Protein AF-A0A2K5XGW2-F1 (afdb_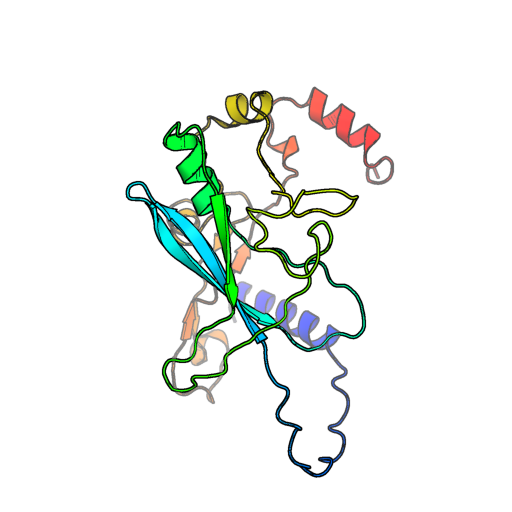monomer)

Organism: Mandrillus leucophaeus (NCBI:txid9568)

Foldseek 3Di:
DPPVLVVVVVVVVVVVVVVPDDDDDDPDDDDDDDDPQPWWKKWKWKQDPVRDTHTDDIDTDGDDPDDDDDDDPCVVVVVVCVVPPDPDIDMDMDTDDDPPDPDRPDDDDAPQFDPPDDRVPTDRDDPRHDDDDDDDDDPVVVVVVVPPPPPDPQDPVRVVVDVDQAWDWDWDKDQCCPRPVDDPDPPDRIDTPIDIDHHDPDPCVPPPCVVVVVVVCCVPCVPVPD

Mean predicted aligned error: 16.38 Å

InterPro domains:
  IPR001111 TGF-beta, propeptide [PF00688] (39-135)
  IPR001839 Transforming growth factor-beta, C-terminal [PF00019] (166-222)
  IPR001839 Transforming growth factor-beta, C-terminal [PS51362] (149-226)
  IPR001839 Transforming growth factor-beta, C-terminal [SM00204] (167-225)
  IPR003939 Transforming growth factor beta-1 proprotein [PR01424] (40-51)
  IPR003939 Transforming growth factor beta-1 proprotein [PR01424] (81-93)
  IPR003939 Transforming growth factor beta-1 proprotein [PR01424] (138-149)
  IPR015615 Transforming growth factor-beta-like [PTHR11848] (51-224)
  IPR016319 Transforming growth factor-beta [PR01423] (52-67)
  IPR016319 Transforming growth factor-beta [PR01423] (69-83)
  IPR017948 Transforming growth factor beta, conserved site [PS00250] (185-200)
  IPR029034 Cystine-knot cytokine [G3DSA:2.10.90.10] (154-226)
  IPR029034 Cystine-knot cytokine [SSF57501] (155-224)

Secondary structure (DSSP, 8-state):
--HHHHHHHHHHHHHHHTT--PPPPPP------------EEEEEEEE-TTSPEEEEEEEEE---SS--------HHHHHHHHHHT-S---EEEEE---TT-S--------TTS-TTS-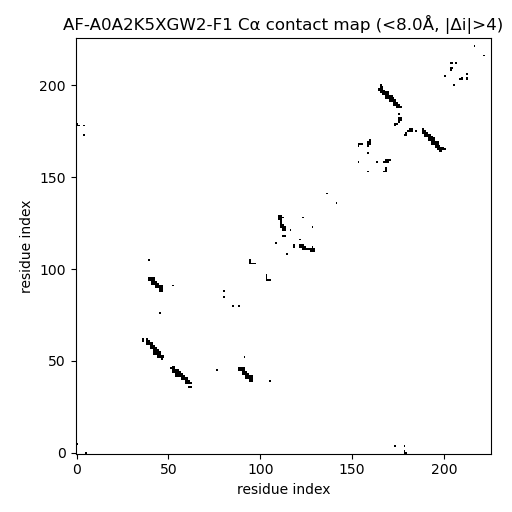TTTS---STT----------HHHHHHT-S----PPPPHHHHHHS--SSSEEE--EEETTTTS---S--S-SEEE--EEES----GGGGSS-HHHHHHHHHHH-GGG--

Solvent-accessible surface area (backbone atoms only — not comparable to full-atom values): 15092 Å² total; per-residue (Å²): 113,59,68,70,58,53,53,50,52,50,56,50,49,56,52,55,64,73,61,78,73,82,77,78,83,77,79,87,73,77,88,67,82,75,74,84,70,82,67,46,41,40,32,36,26,36,66,42,100,80,84,42,76,42,83,73,52,72,47,79,42,76,90,66,98,60,95,76,90,85,87,77,94,49,66,72,58,54,56,49,48,75,72,67,72,68,94,79,84,54,76,47,79,42,66,55,76,62,94,89,53,95,81,66,82,70,87,78,87,56,66,26,47,50,87,95,49,60,72,92,78,26,70,78,58,70,77,77,43,90,78,84,88,83,88,77,79,56,68,77,60,47,64,74,52,67,60,88,70,74,87,60,78,81,44,71,71,55,36,73,74,42,92,69,75,47,57,35,56,42,93,37,74,46,37,36,54,84,55,65,65,45,79,84,66,82,75,69,65,52,49,78,73,44,50,80,54,52,58,82,74,56,79,52,79,76,43,92,57,56,72,62,40,54,57,49,46,64,72,74,46,74,82,76,77,120

Nearest PDB structures (foldseek):
  5vqf-assembly2_D  TM=5.470E-01  e=4.047E-19  Sus scrofa
  5ffo-assembly1_G  TM=6.274E-01  e=1.156E-16  Homo sapiens
  3kfd-assembly1_A  TM=6.180E-01  e=6.906E-09  Homo sapiens
  6xm2-assembly1_L  TM=7.374E-01  e=1.753E-06  Homo sapiens

Structure (mmCIF, N/CA/C/O backbone):
data_AF-A0A2K5XGW2-F1
#
_entry.id   AF-A0A2K5XGW2-F1
#
loop_
_atom_site.group_PDB
_atom_site.id
_atom_site.type_symbol
_atom_site.label_atom_id
_atom_site.label_alt_id
_atom_site.label_comp_id
_atom_site.label_asym_id
_atom_site.label_entity_id
_atom_site.label_seq_id
_atom_site.pdbx_PDB_ins_code
_atom_site.Cartn_x
_atom_site.Cartn_y
_atom_site.Cartn_z
_atom_site.occupancy
_atom_site.B_iso_or_equiv
_atom_site.auth_seq_id
_atom_site.auth_comp_id
_atom_site.auth_asym_id
_atom_site.auth_atom_id
_atom_site.pdbx_PDB_model_num
ATOM 1 N N . LEU A 1 1 ? -26.617 -0.779 29.727 1.00 60.31 1 LEU A N 1
ATOM 2 C CA . LEU A 1 1 ? -25.654 -0.893 28.610 1.00 60.31 1 LEU A CA 1
ATOM 3 C C . LEU A 1 1 ? -24.444 -0.044 28.980 1.00 60.31 1 LEU A C 1
ATOM 5 O O . LEU A 1 1 ? -24.677 1.084 29.406 1.00 60.31 1 LEU A O 1
ATOM 9 N N . PRO A 1 2 ? -23.205 -0.560 28.929 1.00 76.25 2 PRO A N 1
ATOM 10 C CA . PRO A 1 2 ? -22.015 0.246 29.205 1.00 76.25 2 PRO A CA 1
ATOM 11 C C . PRO A 1 2 ? -21.959 1.472 28.280 1.00 76.25 2 PRO A C 1
ATOM 13 O O . PRO A 1 2 ? -22.286 1.362 27.099 1.00 76.25 2 PRO A O 1
ATOM 16 N N . GLU A 1 3 ? -21.540 2.629 28.797 1.00 78.94 3 GLU A N 1
ATOM 17 C CA . GLU A 1 3 ? -21.520 3.902 28.054 1.00 78.94 3 GLU A CA 1
ATOM 18 C C . GLU A 1 3 ? -20.725 3.803 26.740 1.00 78.94 3 GLU A C 1
ATOM 20 O O . GLU A 1 3 ? -21.179 4.264 25.695 1.00 78.94 3 GLU A O 1
ATOM 25 N N . ALA A 1 4 ? -19.597 3.088 26.758 1.00 74.56 4 ALA A N 1
ATOM 26 C CA . ALA A 1 4 ? -18.775 2.839 25.575 1.00 74.56 4 ALA A CA 1
ATOM 27 C C . ALA A 1 4 ? -19.512 2.053 24.471 1.00 74.56 4 ALA A C 1
ATOM 29 O O . ALA A 1 4 ? -19.328 2.324 23.286 1.00 74.56 4 ALA A O 1
ATOM 30 N N . VAL A 1 5 ? -20.373 1.101 24.846 1.00 78.12 5 VAL A N 1
ATOM 31 C CA . VAL A 1 5 ? -21.148 0.291 23.891 1.00 78.12 5 VAL A CA 1
ATOM 32 C C . VAL A 1 5 ? -22.240 1.140 23.242 1.00 78.12 5 VAL A C 1
ATOM 34 O O . VAL A 1 5 ? -22.443 1.071 22.033 1.00 78.12 5 VAL A O 1
ATOM 37 N N . LEU A 1 6 ? -22.901 1.997 24.026 1.00 79.75 6 LEU A N 1
ATOM 38 C CA . LEU A 1 6 ? -23.890 2.948 23.513 1.00 79.75 6 LEU A CA 1
ATOM 39 C C . LEU A 1 6 ? -23.264 3.991 22.581 1.00 79.75 6 LEU A C 1
ATOM 41 O O . LEU A 1 6 ? -23.839 4.298 21.538 1.00 79.75 6 LEU A O 1
ATOM 45 N N . ALA A 1 7 ? -22.082 4.506 22.927 1.00 77.56 7 ALA A N 1
ATOM 46 C CA . ALA A 1 7 ? -21.350 5.447 22.084 1.00 77.56 7 ALA A CA 1
ATOM 47 C C . ALA A 1 7 ? -20.986 4.827 20.723 1.00 77.56 7 ALA A C 1
ATOM 49 O O . ALA A 1 7 ? -21.197 5.453 19.684 1.00 77.56 7 ALA A O 1
ATOM 50 N N . LEU A 1 8 ? -20.518 3.573 20.713 1.00 75.50 8 LEU A N 1
ATOM 51 C CA . LEU A 1 8 ? -20.239 2.833 19.478 1.00 75.50 8 LEU A CA 1
ATOM 52 C C . LEU A 1 8 ? -21.502 2.565 18.655 1.00 75.50 8 LEU A C 1
ATOM 54 O O . LEU A 1 8 ? -21.497 2.758 17.439 1.00 75.50 8 LEU A O 1
ATOM 58 N N . TYR A 1 9 ? -22.591 2.151 19.304 1.00 75.69 9 TYR A N 1
ATOM 59 C CA . TYR A 1 9 ? -23.865 1.906 18.630 1.00 75.69 9 TYR A CA 1
ATOM 60 C C . TYR A 1 9 ? -24.408 3.173 17.955 1.00 75.69 9 TYR A C 1
ATOM 62 O O . TYR A 1 9 ? -24.820 3.135 16.800 1.00 75.69 9 TYR A O 1
ATOM 70 N N . ASN A 1 10 ? -24.355 4.320 18.634 1.00 76.69 10 ASN A N 1
ATOM 71 C CA . ASN A 1 10 ? -24.799 5.584 18.048 1.00 76.69 10 ASN A CA 1
ATOM 72 C C . ASN A 1 10 ? -23.876 6.041 16.910 1.00 76.69 10 ASN A C 1
ATOM 74 O O . ASN A 1 10 ? -24.366 6.396 15.846 1.00 76.69 10 ASN A O 1
ATOM 78 N N . SER A 1 11 ? -22.553 5.944 17.084 1.00 73.44 11 SER A N 1
ATOM 79 C CA . SER A 1 11 ? -21.591 6.315 16.037 1.00 73.44 11 SER A CA 1
ATOM 80 C C . SER A 1 11 ? -21.740 5.470 14.767 1.00 73.44 11 SER A C 1
ATOM 82 O O . SER A 1 11 ? -21.651 5.999 13.661 1.00 73.44 11 SER A O 1
ATOM 84 N N . THR A 1 12 ? -21.992 4.165 14.904 1.00 72.31 12 THR A N 1
ATOM 85 C CA . THR A 1 12 ? -22.251 3.279 13.757 1.00 72.31 12 THR A CA 1
ATOM 86 C C . THR A 1 12 ? -23.596 3.577 13.109 1.00 72.31 12 THR A C 1
ATOM 88 O O . THR A 1 12 ? -23.666 3.676 11.887 1.00 72.31 12 THR A O 1
ATOM 91 N N . ARG A 1 13 ? -24.644 3.805 13.907 1.00 74.06 13 ARG A N 1
ATOM 92 C CA . ARG A 1 13 ? -25.962 4.204 13.404 1.00 74.06 13 ARG A CA 1
ATOM 93 C C . ARG A 1 13 ? -25.906 5.503 12.599 1.00 74.06 13 ARG A C 1
ATOM 95 O O . ARG A 1 13 ? -26.534 5.568 11.551 1.00 74.06 13 ARG A O 1
ATOM 102 N N . ASP A 1 14 ? -25.144 6.498 13.044 1.00 68.31 14 ASP A N 1
ATOM 103 C CA . ASP A 1 14 ? -25.013 7.776 12.334 1.00 68.31 14 ASP A CA 1
ATOM 104 C C . ASP A 1 14 ? -24.265 7.615 10.996 1.00 68.31 14 ASP A C 1
ATOM 106 O O . ASP A 1 14 ? -24.606 8.278 10.018 1.00 68.31 14 ASP A O 1
ATOM 110 N N . ARG A 1 15 ? -23.297 6.687 10.909 1.00 61.56 15 ARG A N 1
ATOM 111 C CA . ARG A 1 15 ? -22.646 6.338 9.631 1.00 61.56 15 ARG A CA 1
ATOM 112 C C . ARG A 1 15 ? -23.605 5.639 8.672 1.00 61.56 15 ARG A C 1
ATOM 114 O O . ARG A 1 15 ? -23.683 6.041 7.520 1.00 61.56 15 ARG A O 1
ATOM 121 N N . VAL A 1 16 ? -24.359 4.656 9.163 1.00 65.75 16 VAL A N 1
ATOM 122 C CA . VAL A 1 16 ? -25.338 3.907 8.356 1.00 65.75 16 VAL A CA 1
ATOM 123 C C . VAL A 1 16 ? -26.488 4.811 7.901 1.00 65.75 16 VAL A C 1
ATOM 125 O O . VAL A 1 16 ? -26.950 4.703 6.771 1.00 65.75 16 VAL A O 1
ATOM 128 N N . ALA A 1 17 ? -26.924 5.754 8.740 1.00 61.19 17 ALA A N 1
ATOM 129 C CA . ALA A 1 17 ? -27.929 6.745 8.360 1.00 61.19 17 ALA A CA 1
ATOM 130 C C . ALA A 1 17 ? -27.445 7.652 7.212 1.00 61.19 17 ALA A C 1
ATOM 132 O O . ALA A 1 17 ? -28.239 8.011 6.342 1.00 61.19 17 ALA A O 1
ATOM 133 N N . GLY A 1 18 ? -26.145 7.969 7.169 1.00 56.53 18 GLY A N 1
ATOM 134 C CA . GLY A 1 18 ? -25.513 8.704 6.067 1.00 56.53 18 GLY A CA 1
ATOM 135 C C . GLY A 1 18 ? -25.329 7.901 4.772 1.00 56.53 18 GLY A C 1
ATOM 136 O O . GLY A 1 18 ? -24.999 8.492 3.749 1.00 56.53 18 GLY A O 1
ATOM 137 N N . GLU A 1 19 ? -25.559 6.587 4.798 1.00 55.25 19 GLU A N 1
ATOM 138 C CA . GLU A 1 19 ? -25.351 5.651 3.679 1.00 55.25 19 GLU A CA 1
ATOM 139 C C . GLU A 1 19 ? -26.672 5.224 3.004 1.00 55.25 19 GLU A C 1
ATOM 141 O O . GLU A 1 19 ? -26.712 4.301 2.195 1.00 55.25 19 GLU A O 1
ATOM 146 N N . SER A 1 20 ? -27.781 5.905 3.311 1.00 46.47 20 SER A N 1
ATOM 147 C CA . SER A 1 20 ? -29.112 5.550 2.811 1.00 46.47 20 SER A CA 1
ATOM 148 C C . SER A 1 20 ? -29.394 6.063 1.390 1.00 46.47 20 SER A C 1
ATOM 150 O O . SER A 1 20 ? -30.023 7.100 1.204 1.00 46.47 20 SER A O 1
ATOM 152 N N . ALA A 1 21 ? -28.952 5.290 0.391 1.00 46.47 21 ALA A N 1
ATOM 153 C CA . ALA A 1 21 ? -29.683 4.998 -0.852 1.00 46.47 21 ALA A CA 1
ATOM 154 C C . ALA A 1 21 ? -28.918 3.935 -1.671 1.00 46.47 21 ALA A C 1
ATOM 156 O O . ALA A 1 21 ? -28.161 4.272 -2.580 1.00 46.47 21 ALA A O 1
ATOM 157 N N . GLU A 1 22 ? -29.111 2.648 -1.371 1.00 53.78 22 GLU A N 1
ATOM 158 C CA . GLU A 1 22 ? -28.871 1.610 -2.384 1.00 53.78 22 GLU A CA 1
ATOM 159 C C . GLU A 1 22 ? -30.019 1.687 -3.409 1.00 53.78 22 GLU A C 1
ATOM 161 O O . GLU A 1 22 ? -31.184 1.655 -2.999 1.00 53.78 22 GLU A O 1
ATOM 166 N N . PRO A 1 23 ? -29.746 1.851 -4.718 1.00 48.31 23 PRO A N 1
ATOM 167 C CA . PRO A 1 23 ? -30.795 1.789 -5.728 1.00 48.31 23 PRO A CA 1
ATOM 168 C C . PRO A 1 23 ? -31.349 0.360 -5.835 1.00 48.31 23 PRO A C 1
ATOM 170 O O . PRO A 1 23 ? -30.616 -0.612 -5.646 1.00 48.31 23 PRO A O 1
ATOM 173 N N . GLU A 1 24 ? -32.650 0.245 -6.128 1.00 54.62 24 GLU A N 1
ATOM 174 C CA . GLU A 1 24 ? -33.328 -1.035 -6.376 1.00 54.62 24 GLU A CA 1
ATOM 175 C C . GLU A 1 24 ? -32.571 -1.894 -7.407 1.00 54.62 24 GLU A C 1
ATOM 177 O O . GLU A 1 24 ? -31.996 -1.348 -8.353 1.00 54.62 24 GLU A O 1
ATOM 182 N N . PRO A 1 25 ? -32.583 -3.234 -7.268 1.00 47.00 25 PRO A N 1
ATOM 183 C CA . PRO A 1 25 ? -31.941 -4.108 -8.238 1.00 47.00 25 PRO A CA 1
ATOM 184 C C . PRO A 1 25 ? -32.668 -4.021 -9.587 1.00 47.00 25 PRO A C 1
ATOM 186 O O . PRO A 1 25 ? -33.849 -4.359 -9.691 1.00 47.00 25 PRO A O 1
ATOM 189 N N . GLU A 1 26 ? -31.955 -3.582 -10.626 1.00 51.28 26 GLU A N 1
ATOM 190 C CA . GLU A 1 26 ? -32.420 -3.697 -12.010 1.00 51.28 26 GLU A CA 1
ATOM 191 C C . GLU A 1 26 ? -32.651 -5.178 -12.376 1.00 51.28 26 GLU A C 1
ATOM 193 O O . GLU A 1 26 ? -31.924 -6.054 -11.892 1.00 51.28 26 GLU A O 1
ATOM 198 N N . PRO A 1 27 ? -33.659 -5.489 -13.214 1.00 48.28 27 PRO A N 1
ATOM 199 C CA . PRO A 1 27 ? -33.971 -6.865 -13.582 1.00 48.28 27 PRO A CA 1
ATOM 200 C C . PRO A 1 27 ? -32.789 -7.523 -14.308 1.00 48.28 27 PRO A C 1
ATOM 202 O O . PRO A 1 27 ? -32.165 -6.908 -15.172 1.00 48.28 27 PRO A O 1
ATOM 205 N N . GLU A 1 28 ? -32.507 -8.782 -13.952 1.00 52.59 28 GLU A N 1
ATOM 206 C CA . GLU A 1 28 ? -31.440 -9.608 -14.529 1.00 52.59 28 GLU A CA 1
ATOM 207 C C . GLU A 1 28 ? -31.514 -9.610 -16.061 1.00 52.59 28 GLU A C 1
ATOM 209 O O . GLU A 1 28 ? -32.378 -10.246 -16.664 1.00 52.59 28 GLU A O 1
ATOM 214 N N . ALA A 1 29 ? -30.587 -8.888 -16.692 1.00 43.41 29 ALA A N 1
ATOM 215 C CA . ALA A 1 29 ? -30.373 -8.964 -18.122 1.00 43.41 29 ALA A CA 1
ATOM 216 C C . ALA A 1 29 ? -29.709 -10.305 -18.456 1.00 43.41 29 ALA A C 1
ATOM 218 O O . ALA A 1 29 ? -28.638 -10.639 -17.944 1.00 43.41 29 ALA A O 1
ATOM 219 N N . ASP A 1 30 ? -30.393 -11.046 -19.321 1.00 39.31 30 ASP A N 1
ATOM 220 C CA . ASP A 1 30 ? -30.012 -12.307 -19.938 1.00 39.31 30 ASP A CA 1
ATOM 221 C C . ASP A 1 30 ? -28.496 -12.509 -20.089 1.00 39.31 30 ASP A C 1
ATOM 223 O O . ASP A 1 30 ? -27.777 -11.758 -20.756 1.00 39.31 30 ASP A O 1
ATOM 227 N N . TYR A 1 31 ? -28.030 -13.600 -19.485 1.00 41.41 31 TYR A N 1
ATOM 228 C CA . TYR A 1 31 ? -26.676 -14.125 -19.581 1.00 41.41 31 TYR A CA 1
ATOM 229 C C . TYR A 1 31 ? -26.376 -14.565 -21.024 1.00 41.41 31 TYR A C 1
ATOM 231 O O . TYR A 1 31 ? -26.509 -15.736 -21.381 1.00 41.41 31 TYR A O 1
ATOM 239 N N . TYR A 1 32 ? -25.955 -13.629 -21.872 1.00 39.88 32 TYR A N 1
ATOM 240 C CA . TYR A 1 32 ? -25.325 -13.947 -23.149 1.00 39.88 32 TYR A CA 1
ATOM 241 C C . TYR A 1 32 ? -23.828 -14.146 -22.922 1.00 39.88 32 TYR A C 1
ATOM 243 O O . TYR A 1 32 ? -23.149 -13.309 -22.327 1.00 39.88 32 TYR A O 1
ATOM 251 N N . ALA A 1 33 ? -23.339 -15.310 -23.354 1.00 39.16 33 ALA A N 1
ATOM 252 C CA . ALA A 1 33 ? -21.972 -15.778 -23.186 1.00 39.16 33 ALA A CA 1
ATOM 253 C C . ALA A 1 33 ? -20.949 -14.658 -23.429 1.00 39.16 33 ALA A C 1
ATOM 255 O O . ALA A 1 33 ? -20.830 -14.123 -24.531 1.00 39.16 33 ALA A O 1
ATOM 256 N N . LYS A 1 34 ? -20.210 -14.320 -22.368 1.00 37.12 34 LYS A N 1
ATOM 257 C CA . LYS A 1 34 ? -19.128 -13.342 -22.394 1.00 37.12 34 LYS A CA 1
ATOM 258 C C . LYS A 1 34 ? -18.084 -13.814 -23.402 1.00 37.12 34 LYS A C 1
ATOM 260 O O . LYS A 1 34 ? -17.491 -14.879 -23.237 1.00 37.12 34 LYS A O 1
ATOM 265 N N . GLU A 1 35 ? -17.907 -13.017 -24.446 1.00 42.22 35 GLU A N 1
ATOM 266 C CA . GLU A 1 35 ? -16.832 -13.115 -25.423 1.00 42.22 35 GLU A CA 1
ATOM 267 C C . GLU A 1 35 ? -15.524 -13.469 -24.698 1.00 42.22 35 GLU A C 1
ATOM 269 O O . GLU A 1 35 ? -15.133 -12.787 -23.744 1.00 42.22 35 GLU A O 1
ATOM 274 N N . VAL A 1 36 ? -14.892 -14.584 -25.085 1.00 36.31 36 VAL A N 1
ATOM 275 C CA . VAL A 1 36 ? -13.623 -15.034 -24.499 1.00 36.31 36 VAL A CA 1
ATOM 276 C C . VAL A 1 36 ? -12.565 -14.025 -24.918 1.00 36.31 36 VAL A C 1
ATOM 278 O O . VAL A 1 36 ? -11.905 -14.157 -25.947 1.00 36.31 36 VAL A O 1
ATOM 281 N N . THR A 1 37 ? -12.445 -12.966 -24.128 1.00 38.88 37 THR A N 1
ATOM 282 C CA . THR A 1 37 ? -11.443 -11.931 -24.311 1.00 38.88 37 THR A CA 1
ATOM 283 C C . THR A 1 37 ? -10.102 -12.625 -24.145 1.00 38.88 37 THR A C 1
ATOM 285 O O . THR A 1 37 ? -9.837 -13.239 -23.112 1.00 38.88 37 THR A O 1
ATOM 288 N N . ARG A 1 38 ? -9.264 -12.607 -25.183 1.00 41.25 38 ARG A N 1
ATOM 289 C CA . ARG A 1 38 ? -7.914 -13.167 -25.111 1.00 41.25 38 ARG A CA 1
ATOM 290 C C . ARG A 1 38 ? -7.139 -12.351 -24.089 1.00 41.25 38 ARG A C 1
ATOM 292 O O . ARG A 1 38 ? -6.690 -11.249 -24.387 1.00 41.25 38 ARG A O 1
ATOM 299 N N . VAL A 1 39 ? -7.030 -12.870 -22.874 1.00 43.31 39 VAL A N 1
ATOM 300 C CA . VAL A 1 39 ? -6.435 -12.103 -21.794 1.00 43.31 39 VAL A CA 1
ATOM 301 C C . VAL A 1 39 ? -4.927 -12.290 -21.793 1.00 43.31 39 VAL A C 1
ATOM 303 O O . VAL A 1 39 ? -4.417 -13.410 -21.727 1.00 43.31 39 VAL A O 1
ATOM 306 N N . LEU A 1 40 ? -4.205 -11.182 -21.917 1.00 50.94 40 LEU A N 1
ATOM 307 C CA . LEU A 1 40 ? -2.762 -11.203 -22.083 1.00 50.94 40 LEU A CA 1
ATOM 308 C C . LEU A 1 40 ? -2.133 -11.171 -20.696 1.00 50.94 40 LEU A C 1
ATOM 310 O O . LEU A 1 40 ? -2.298 -10.211 -19.949 1.00 50.94 40 LEU A O 1
ATOM 314 N N . MET A 1 41 ? -1.433 -12.239 -20.332 1.00 51.00 41 MET A N 1
ATOM 315 C CA . MET A 1 41 ? -0.665 -12.270 -19.095 1.00 51.00 41 MET A CA 1
ATOM 316 C C . MET A 1 41 ? 0.774 -11.851 -19.379 1.00 51.00 41 MET A C 1
ATOM 318 O O . MET A 1 41 ? 1.417 -12.369 -20.294 1.00 51.00 41 MET A O 1
ATOM 322 N N . VAL A 1 42 ? 1.276 -10.914 -18.581 1.00 56.38 42 VAL A N 1
ATOM 323 C CA . VAL A 1 42 ? 2.653 -10.430 -18.651 1.00 56.38 42 VAL A CA 1
ATOM 324 C C . VAL A 1 42 ? 3.359 -10.741 -17.342 1.00 56.38 42 VAL A C 1
ATOM 326 O O . VAL A 1 42 ? 2.835 -10.459 -16.269 1.00 56.38 42 VAL A O 1
ATOM 329 N N . GLU A 1 43 ? 4.555 -11.303 -17.436 1.00 63.62 43 GLU A N 1
ATOM 330 C CA . GLU A 1 43 ? 5.390 -11.707 -16.314 1.00 63.62 43 GLU A CA 1
ATOM 331 C C . GLU A 1 43 ? 6.602 -10.786 -16.185 1.00 63.62 43 GLU A C 1
ATOM 333 O O . GLU A 1 43 ? 7.252 -10.429 -17.170 1.00 63.62 43 GLU A O 1
ATOM 338 N N . THR A 1 44 ? 6.937 -10.433 -14.948 1.00 56.94 44 THR A N 1
ATOM 339 C CA . THR A 1 44 ? 8.106 -9.618 -14.607 1.00 56.94 44 THR A CA 1
ATOM 340 C C . THR A 1 44 ? 9.140 -10.456 -13.880 1.00 56.94 44 THR A C 1
ATOM 342 O O . THR A 1 44 ? 8.817 -11.227 -12.977 1.00 56.94 44 THR A O 1
ATOM 345 N N . HIS A 1 45 ? 10.401 -10.285 -14.257 1.00 64.69 45 HIS A N 1
ATOM 346 C CA . HIS A 1 45 ? 11.525 -11.008 -13.685 1.00 64.69 45 HIS A CA 1
ATOM 347 C C . HIS A 1 45 ? 12.676 -10.064 -13.327 1.00 64.69 45 HIS A C 1
ATOM 349 O O . HIS A 1 45 ? 12.839 -9.025 -13.960 1.00 64.69 45 HIS A O 1
ATOM 355 N N . ASN A 1 46 ? 13.508 -10.455 -12.361 1.00 76.38 46 ASN A N 1
ATOM 356 C CA . ASN A 1 46 ? 14.767 -9.792 -12.001 1.00 76.38 46 ASN A CA 1
ATOM 357 C C . ASN A 1 46 ? 15.974 -10.688 -12.346 1.00 76.38 46 ASN A C 1
ATOM 359 O O . ASN A 1 46 ? 15.891 -11.910 -12.200 1.00 76.38 46 ASN A O 1
ATOM 363 N N . LYS A 1 47 ? 17.093 -10.095 -12.766 1.00 68.25 47 LYS A N 1
ATOM 364 C CA . LYS A 1 47 ? 18.386 -10.767 -12.917 1.00 68.25 47 LYS A CA 1
ATOM 365 C C . LYS A 1 47 ? 18.930 -11.256 -11.563 1.00 68.25 47 LYS A C 1
ATOM 367 O O . LYS A 1 47 ? 18.978 -10.530 -10.575 1.00 68.25 47 LYS A O 1
ATOM 372 N N . TYR A 1 48 ? 19.363 -12.511 -11.518 1.00 65.94 48 TYR A N 1
ATOM 373 C CA . TYR A 1 48 ? 20.049 -13.121 -10.380 1.00 65.94 48 TYR A CA 1
ATOM 374 C C . TYR A 1 48 ? 21.503 -13.461 -10.747 1.00 65.94 48 TYR A C 1
ATOM 376 O O . TYR A 1 48 ? 21.836 -13.586 -11.926 1.00 65.94 48 TYR A O 1
ATOM 384 N N . SER A 1 49 ? 22.372 -13.616 -9.739 1.00 60.41 49 SER A N 1
ATOM 385 C CA . SER A 1 49 ? 23.848 -13.657 -9.847 1.00 60.41 49 SER A CA 1
ATOM 386 C C . SER A 1 49 ? 24.430 -14.661 -10.854 1.00 60.41 49 SER A C 1
ATOM 388 O O . SER A 1 49 ? 25.576 -14.505 -11.257 1.00 60.41 49 SER A O 1
ATOM 390 N N . ASN A 1 50 ? 23.652 -15.656 -11.291 1.00 63.12 50 ASN A N 1
ATOM 391 C CA . ASN A 1 50 ? 24.075 -16.699 -12.231 1.00 63.12 50 ASN A CA 1
ATOM 392 C C . ASN A 1 50 ? 23.420 -16.550 -13.618 1.00 63.12 50 ASN A C 1
ATOM 394 O O . ASN A 1 50 ? 23.144 -17.548 -14.280 1.00 63.12 50 ASN A O 1
ATOM 398 N N . ASN A 1 51 ? 23.112 -15.320 -14.047 1.00 63.62 51 ASN A N 1
ATOM 399 C CA . ASN A 1 51 ? 22.395 -15.041 -15.303 1.00 63.62 51 ASN A CA 1
ATOM 400 C C . ASN A 1 51 ? 20.996 -15.693 -15.387 1.00 63.62 51 ASN A C 1
ATOM 402 O O . ASN A 1 51 ? 20.399 -15.769 -16.463 1.00 63.62 51 ASN A O 1
ATOM 406 N N . SER A 1 52 ? 20.460 -16.147 -14.252 1.00 74.75 52 SER A N 1
ATOM 407 C CA . SER A 1 52 ? 19.110 -16.683 -14.139 1.00 74.75 52 SER A CA 1
ATOM 408 C C . SER A 1 52 ? 18.115 -15.565 -13.838 1.00 74.75 52 SER A C 1
ATOM 410 O O . SER A 1 52 ? 18.440 -14.568 -13.192 1.00 74.75 52 SER A O 1
ATOM 412 N N . TRP A 1 53 ? 16.890 -15.724 -14.330 1.00 78.69 53 TRP A N 1
ATOM 413 C CA . TRP A 1 53 ? 15.798 -14.783 -14.102 1.00 78.69 53 TRP A CA 1
ATOM 414 C C . TRP A 1 53 ? 14.921 -15.290 -12.961 1.00 78.69 53 TRP A C 1
ATOM 416 O O . TRP A 1 53 ? 14.483 -16.438 -12.976 1.00 78.69 53 TRP A O 1
ATOM 426 N N . ARG A 1 54 ? 14.653 -14.437 -11.973 1.00 83.44 54 ARG A N 1
ATOM 427 C CA . ARG A 1 54 ? 13.736 -14.725 -10.867 1.00 83.44 54 ARG A CA 1
ATOM 428 C C . ARG A 1 54 ? 12.382 -14.089 -11.144 1.00 83.44 54 ARG A C 1
ATOM 430 O O . ARG A 1 54 ? 12.324 -12.876 -11.320 1.00 83.44 54 ARG A O 1
ATOM 437 N N . TYR A 1 55 ? 11.321 -14.890 -11.118 1.00 85.81 55 TYR A N 1
ATOM 438 C CA . TYR A 1 55 ? 9.939 -14.413 -11.200 1.00 85.81 55 TYR A CA 1
ATOM 439 C C . TYR A 1 55 ? 9.608 -13.426 -10.068 1.00 85.81 55 TYR A C 1
ATOM 441 O O . TYR A 1 55 ? 9.989 -13.651 -8.914 1.00 85.81 55 TYR A O 1
ATOM 449 N N . LEU A 1 56 ? 8.905 -12.343 -10.405 1.00 88.00 56 LEU A N 1
ATOM 450 C CA . LEU A 1 56 ? 8.442 -11.317 -9.469 1.00 88.00 56 LEU A CA 1
ATOM 451 C C . LEU A 1 56 ? 6.918 -11.298 -9.367 1.00 88.00 56 LEU A C 1
ATOM 453 O O . LEU A 1 56 ? 6.372 -11.498 -8.287 1.00 88.00 5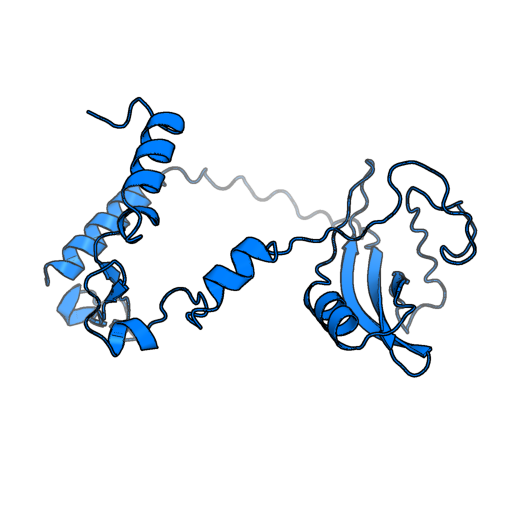6 LEU A O 1
ATOM 457 N N . SER A 1 57 ? 6.239 -11.027 -10.481 1.00 87.75 57 SER A N 1
ATOM 458 C CA . SER A 1 57 ? 4.785 -10.869 -10.526 1.00 87.75 57 SER A CA 1
ATOM 459 C C . SER A 1 57 ? 4.245 -11.092 -11.934 1.00 87.75 57 SER A C 1
ATOM 461 O O . SER A 1 57 ? 4.998 -10.998 -12.911 1.00 87.75 57 SER A O 1
ATOM 463 N N . ASN A 1 58 ? 2.938 -11.325 -12.030 1.00 85.12 58 ASN A N 1
ATOM 464 C CA . ASN A 1 58 ? 2.199 -11.338 -13.279 1.00 85.12 58 ASN A CA 1
ATOM 465 C C . ASN A 1 58 ? 1.084 -10.284 -13.265 1.00 85.12 58 ASN A C 1
ATOM 467 O O . ASN A 1 58 ? 0.588 -9.879 -12.212 1.00 85.12 58 ASN A O 1
ATOM 471 N N . ARG A 1 59 ? 0.688 -9.824 -14.451 1.00 82.31 59 ARG A N 1
ATOM 472 C CA . ARG A 1 59 ? -0.499 -8.988 -14.628 1.00 82.31 59 ARG A CA 1
ATOM 473 C C . ARG A 1 59 ? -1.294 -9.451 -15.830 1.00 82.31 59 ARG A C 1
ATOM 475 O O . ARG A 1 59 ? -0.738 -9.698 -16.895 1.00 82.31 59 ARG A O 1
ATOM 482 N N . LEU A 1 60 ? -2.597 -9.521 -15.616 1.00 81.94 60 LEU A N 1
ATOM 483 C CA . LEU A 1 60 ? -3.598 -9.762 -16.629 1.00 81.94 60 LEU A CA 1
ATOM 484 C C . LEU A 1 60 ? -3.987 -8.420 -17.267 1.00 81.94 60 LEU A C 1
ATOM 486 O O . LEU A 1 60 ? -4.405 -7.511 -16.552 1.00 81.94 60 LEU A O 1
ATOM 490 N N . LEU A 1 61 ? -3.809 -8.280 -18.577 1.00 79.69 61 LEU A N 1
ATOM 491 C CA . LEU A 1 61 ? -4.138 -7.068 -19.323 1.00 79.69 61 LEU A CA 1
ATOM 492 C C . LEU A 1 61 ? -5.406 -7.299 -20.143 1.00 79.69 61 LEU A C 1
ATOM 494 O O . LEU A 1 61 ? -5.483 -8.252 -20.925 1.00 79.69 61 LEU A O 1
ATOM 498 N N . ALA A 1 62 ? -6.388 -6.420 -19.948 1.00 78.00 62 ALA A N 1
ATOM 499 C CA . ALA A 1 62 ? -7.539 -6.323 -20.831 1.00 78.00 62 ALA A CA 1
ATOM 500 C C . ALA A 1 62 ? -7.138 -5.564 -22.109 1.00 78.00 62 ALA A C 1
ATOM 502 O O . ALA A 1 62 ? -6.281 -4.678 -22.036 1.00 78.00 62 ALA A O 1
ATOM 503 N N . PRO A 1 63 ? -7.728 -5.889 -23.272 1.00 72.81 63 PRO A N 1
ATOM 504 C CA . PRO A 1 63 ? -7.582 -5.056 -24.457 1.00 72.81 63 PRO A CA 1
ATOM 505 C C . PRO A 1 63 ? -8.076 -3.639 -24.151 1.00 72.81 63 PRO A C 1
ATOM 507 O O . PRO A 1 63 ? -9.157 -3.474 -23.588 1.00 72.81 63 PRO A O 1
ATOM 510 N N . SER A 1 64 ? -7.280 -2.637 -24.509 1.00 70.69 64 SER A N 1
ATOM 511 C CA . SER A 1 64 ? -7.634 -1.224 -24.387 1.00 70.69 64 SER A CA 1
ATOM 512 C C . SER A 1 64 ? -7.314 -0.543 -25.708 1.00 70.69 64 SER A C 1
ATOM 514 O O . SER A 1 64 ? -6.234 -0.744 -26.266 1.00 70.69 64 SER A O 1
ATOM 516 N N . ASP A 1 65 ? -8.253 0.257 -26.207 1.00 75.50 65 ASP A N 1
ATOM 517 C CA . ASP A 1 65 ? -8.097 1.016 -27.455 1.00 75.50 65 ASP A CA 1
ATOM 518 C C . ASP A 1 65 ? -7.209 2.259 -27.269 1.00 75.50 65 ASP A C 1
ATOM 520 O O . ASP A 1 65 ? -6.843 2.932 -28.235 1.00 75.50 65 ASP A O 1
ATOM 524 N N . SER A 1 66 ? -6.853 2.576 -26.019 1.00 79.38 66 SER A N 1
ATOM 525 C CA . SER A 1 66 ? -6.032 3.728 -25.654 1.00 79.38 66 SER A CA 1
ATOM 526 C C . SER A 1 66 ? -4.707 3.296 -25.013 1.00 79.38 66 SER A C 1
ATOM 528 O O . SER A 1 66 ? -4.657 2.275 -24.326 1.00 79.38 66 SER A O 1
ATOM 530 N N . PRO A 1 67 ? -3.610 4.049 -25.216 1.00 76.88 67 PRO A N 1
ATOM 531 C CA . PRO A 1 67 ? -2.333 3.731 -24.592 1.00 76.88 67 PRO A CA 1
ATOM 532 C C . PRO A 1 67 ? -2.404 3.924 -23.072 1.00 76.88 67 PRO A C 1
ATOM 534 O O . PRO A 1 67 ? -2.686 5.019 -22.587 1.00 76.88 67 PRO A O 1
ATOM 537 N N . GLU A 1 68 ? -2.068 2.874 -22.322 1.00 82.38 68 GLU A N 1
ATOM 538 C CA . GLU A 1 68 ? -2.104 2.874 -20.858 1.00 82.38 68 GLU A CA 1
ATOM 539 C C . GLU A 1 68 ? -0.710 2.776 -20.228 1.00 82.38 68 GLU A C 1
ATOM 541 O O . GLU A 1 68 ? 0.184 2.075 -20.708 1.00 82.38 68 GLU A O 1
ATOM 546 N N . TRP A 1 69 ? -0.533 3.466 -19.098 1.00 84.38 69 TRP A N 1
ATOM 547 C CA . TRP A 1 69 ? 0.665 3.348 -18.272 1.00 84.38 69 TRP A CA 1
ATOM 548 C C . TRP A 1 69 ? 0.525 2.204 -17.271 1.00 84.38 69 TRP A C 1
ATOM 550 O O . TRP A 1 69 ? -0.363 2.205 -16.420 1.00 84.38 69 TRP A O 1
ATOM 560 N N . LEU A 1 70 ? 1.467 1.263 -17.315 1.00 87.44 70 LEU A N 1
ATOM 561 C CA . LEU A 1 70 ? 1.542 0.148 -16.375 1.00 87.44 70 LEU A CA 1
ATOM 562 C C . LEU A 1 70 ? 2.657 0.377 -15.351 1.00 87.44 70 LEU A C 1
ATOM 564 O O . LEU A 1 70 ? 3.791 0.690 -15.707 1.00 87.44 70 LEU A O 1
ATOM 568 N N . SER A 1 71 ? 2.351 0.161 -14.072 1.00 90.88 71 SER A N 1
ATOM 569 C CA . SER A 1 71 ? 3.326 0.196 -12.974 1.00 90.88 71 SER A CA 1
ATOM 570 C C . SER A 1 71 ? 3.469 -1.172 -12.303 1.00 90.88 71 SER A C 1
ATOM 572 O O . SER A 1 71 ? 2.492 -1.910 -12.173 1.00 90.88 71 SER A O 1
ATOM 574 N N . PHE A 1 72 ? 4.679 -1.510 -11.855 1.00 90.50 72 PHE A N 1
ATOM 575 C CA . PHE A 1 72 ? 4.975 -2.734 -11.105 1.00 90.50 72 PHE A CA 1
ATOM 576 C C . PHE A 1 72 ? 5.693 -2.367 -9.806 1.00 90.50 72 PHE A C 1
ATOM 578 O O . PHE A 1 72 ? 6.670 -1.617 -9.838 1.00 90.50 72 PHE A O 1
ATOM 585 N N . ASP A 1 73 ? 5.228 -2.891 -8.667 1.00 91.25 73 ASP A N 1
ATOM 586 C CA . ASP A 1 73 ? 5.928 -2.690 -7.397 1.00 91.25 73 ASP A CA 1
ATOM 587 C C . ASP A 1 73 ? 7.171 -3.582 -7.341 1.00 91.25 73 ASP A C 1
ATOM 589 O O . ASP A 1 73 ? 7.106 -4.795 -7.141 1.00 91.25 73 ASP A O 1
ATOM 593 N N . VAL A 1 74 ? 8.326 -2.949 -7.528 1.00 93.12 74 VAL A N 1
ATOM 594 C CA . VAL A 1 74 ? 9.647 -3.580 -7.465 1.00 93.12 74 VAL A CA 1
ATOM 595 C C . VAL A 1 74 ? 10.464 -3.079 -6.269 1.00 93.12 74 VAL A C 1
ATOM 597 O O . VAL A 1 74 ? 11.684 -3.248 -6.226 1.00 93.12 74 VAL A O 1
ATOM 600 N N . THR A 1 75 ? 9.811 -2.489 -5.261 1.00 91.19 75 THR A N 1
ATOM 601 C CA . THR A 1 75 ? 10.469 -1.839 -4.113 1.00 91.19 75 THR A CA 1
ATOM 602 C C . THR A 1 75 ? 11.440 -2.775 -3.388 1.00 91.19 75 THR A C 1
ATOM 604 O O . THR A 1 75 ? 12.563 -2.387 -3.056 1.00 91.19 75 THR A O 1
ATOM 607 N N . GLY A 1 76 ? 11.036 -4.028 -3.151 1.00 89.88 76 GLY A N 1
ATOM 608 C CA . GLY A 1 76 ? 11.881 -5.024 -2.483 1.00 89.88 76 GLY A CA 1
ATOM 609 C C . GLY A 1 76 ? 13.129 -5.397 -3.288 1.00 89.88 76 GLY A C 1
ATOM 610 O O . GLY A 1 76 ? 14.212 -5.525 -2.718 1.00 89.88 76 GLY A O 1
ATOM 611 N N . VAL A 1 77 ? 12.985 -5.513 -4.610 1.00 90.12 77 VAL A N 1
ATOM 612 C CA . VAL A 1 77 ? 14.073 -5.848 -5.538 1.00 90.12 77 VAL A CA 1
ATOM 613 C C . VAL A 1 77 ? 15.098 -4.724 -5.604 1.00 90.12 77 VAL A C 1
ATOM 615 O O . VAL A 1 77 ? 16.287 -4.960 -5.408 1.00 90.12 77 VAL A O 1
ATOM 618 N N . VAL A 1 78 ? 14.638 -3.491 -5.808 1.00 90.69 78 VAL A N 1
ATOM 619 C CA . VAL A 1 78 ? 15.520 -2.323 -5.914 1.00 90.69 78 VAL A CA 1
ATOM 620 C C . VAL A 1 78 ? 16.277 -2.095 -4.607 1.00 90.69 78 VAL A C 1
ATOM 622 O O . VAL A 1 78 ? 17.479 -1.839 -4.625 1.00 90.69 78 VAL A O 1
ATOM 625 N N . ARG A 1 79 ? 15.619 -2.276 -3.452 1.00 89.94 79 ARG A N 1
ATOM 626 C CA . ARG A 1 79 ? 16.288 -2.222 -2.142 1.00 89.94 79 ARG A CA 1
ATOM 627 C C . ARG A 1 79 ? 17.411 -3.259 -2.031 1.00 89.94 79 ARG A C 1
ATOM 629 O O . ARG A 1 79 ? 18.461 -2.963 -1.468 1.00 89.94 79 ARG A O 1
ATOM 636 N N . GLN A 1 80 ? 17.200 -4.459 -2.569 1.00 89.31 80 GLN A N 1
ATOM 637 C CA . GLN A 1 80 ? 18.211 -5.512 -2.580 1.00 89.31 80 GLN A CA 1
ATOM 638 C C . GLN A 1 80 ? 19.391 -5.166 -3.499 1.00 89.31 80 GLN A C 1
ATOM 640 O O . GLN A 1 80 ? 20.536 -5.345 -3.086 1.00 89.31 80 GLN A O 1
ATOM 645 N N . TRP A 1 81 ? 19.143 -4.637 -4.697 1.00 89.56 81 TRP A N 1
ATOM 646 C CA . TRP A 1 81 ? 20.198 -4.182 -5.611 1.00 89.56 81 TRP A CA 1
ATOM 647 C C . TRP A 1 81 ? 21.094 -3.118 -4.975 1.00 89.56 81 TRP A C 1
ATOM 649 O O . TRP A 1 81 ? 22.315 -3.271 -4.961 1.00 89.56 81 TRP A O 1
ATOM 659 N N . LEU A 1 82 ? 20.486 -2.113 -4.335 1.00 89.12 82 LEU A N 1
ATOM 660 C CA . LEU A 1 82 ? 21.212 -1.054 -3.625 1.00 89.12 82 LEU A CA 1
ATOM 661 C C . LEU A 1 82 ? 22.111 -1.593 -2.497 1.00 89.12 82 LEU A C 1
ATOM 663 O O . LEU A 1 82 ? 23.114 -0.969 -2.171 1.00 89.12 82 LEU A O 1
ATOM 667 N N . SER A 1 83 ? 21.781 -2.753 -1.914 1.00 89.31 83 SER A N 1
ATOM 668 C CA . SER A 1 83 ? 22.600 -3.397 -0.873 1.00 89.31 83 SER A CA 1
ATOM 669 C C . SER A 1 83 ? 23.738 -4.271 -1.411 1.00 89.31 83 SER A C 1
ATOM 671 O O . SER A 1 83 ? 24.708 -4.513 -0.699 1.00 89.31 83 SER A O 1
ATOM 673 N N . ARG A 1 84 ? 23.620 -4.776 -2.646 1.00 84.75 84 ARG A N 1
ATOM 674 C CA . ARG A 1 84 ? 24.561 -5.747 -3.231 1.00 84.75 84 ARG A CA 1
ATOM 675 C C . ARG A 1 84 ? 25.752 -5.099 -3.933 1.00 84.75 84 ARG A C 1
ATOM 677 O O . ARG A 1 84 ? 26.759 -5.773 -4.114 1.00 84.75 84 ARG A O 1
ATOM 684 N N . GLY A 1 85 ? 25.638 -3.831 -4.334 1.00 77.06 85 GLY A N 1
ATOM 685 C CA . GLY A 1 85 ? 26.717 -3.109 -5.016 1.00 77.06 85 GLY A CA 1
ATOM 686 C C . GLY A 1 85 ? 27.044 -3.634 -6.420 1.00 77.06 85 GLY A C 1
ATOM 687 O O . GLY A 1 85 ? 28.149 -3.415 -6.902 1.00 77.06 85 GLY A O 1
ATOM 688 N N . GLY A 1 86 ? 26.119 -4.352 -7.068 1.00 79.38 86 GLY A N 1
ATOM 689 C CA . GLY A 1 86 ? 26.289 -4.782 -8.457 1.00 79.38 86 GLY A CA 1
ATOM 690 C C . GLY A 1 86 ? 26.210 -3.597 -9.422 1.00 79.38 86 GLY A C 1
ATOM 691 O O . GLY A 1 86 ? 25.359 -2.726 -9.262 1.00 79.38 86 GLY A O 1
ATOM 692 N N . GLU A 1 87 ? 27.076 -3.572 -10.437 1.00 78.00 87 GLU A N 1
ATOM 693 C CA . GLU A 1 87 ? 27.120 -2.474 -11.416 1.00 78.00 87 GLU A CA 1
ATOM 694 C C . GLU A 1 87 ? 25.967 -2.520 -12.429 1.00 78.00 87 GLU A C 1
ATOM 696 O O . GLU A 1 87 ? 25.535 -1.482 -12.926 1.00 78.00 87 GLU A O 1
ATOM 701 N N . ILE A 1 88 ? 25.463 -3.719 -12.753 1.00 81.81 88 ILE A N 1
ATOM 702 C CA . ILE A 1 88 ? 24.455 -3.921 -13.802 1.00 81.81 88 ILE A CA 1
ATOM 703 C C . ILE A 1 88 ? 23.343 -4.837 -13.306 1.00 81.81 88 ILE A C 1
ATOM 705 O O . ILE A 1 88 ? 23.520 -6.051 -13.169 1.00 81.81 88 ILE A O 1
ATOM 709 N N . GLU A 1 89 ? 22.166 -4.246 -13.158 1.00 85.75 89 GLU A N 1
ATOM 710 C CA . GLU A 1 89 ? 20.928 -4.907 -12.767 1.00 85.75 89 GLU A CA 1
ATOM 711 C C . GLU A 1 89 ? 19.848 -4.680 -13.829 1.00 85.75 89 GLU A C 1
ATOM 713 O O . GLU A 1 89 ? 19.944 -3.764 -14.649 1.00 85.75 89 GLU A O 1
ATOM 718 N N . GLY A 1 90 ? 18.821 -5.529 -13.860 1.00 86.75 90 GLY A N 1
ATOM 719 C CA . GLY A 1 90 ? 17.802 -5.418 -14.897 1.00 86.75 90 GLY A CA 1
ATOM 720 C C . GLY A 1 90 ? 16.541 -6.219 -14.636 1.00 86.75 90 GLY A C 1
ATOM 721 O O . GLY A 1 90 ? 16.548 -7.239 -13.943 1.00 86.75 90 GLY A O 1
ATOM 722 N N . PHE A 1 91 ? 15.459 -5.748 -15.249 1.00 87.56 91 PHE A N 1
ATOM 723 C CA . PHE A 1 91 ? 14.182 -6.442 -15.292 1.00 87.56 91 PHE A CA 1
ATOM 724 C C . PHE A 1 91 ? 13.967 -7.091 -16.657 1.00 87.56 91 PHE A C 1
ATOM 726 O O . PHE A 1 91 ? 14.438 -6.593 -17.679 1.00 87.56 91 PHE A O 1
ATOM 733 N N . ARG A 1 92 ? 13.208 -8.184 -16.675 1.00 83.69 92 ARG A N 1
ATOM 734 C CA . ARG A 1 92 ? 12.707 -8.805 -17.900 1.00 83.69 92 ARG A CA 1
ATOM 735 C C . ARG A 1 92 ? 11.191 -8.865 -17.845 1.00 83.69 92 ARG A C 1
ATOM 737 O O . ARG A 1 92 ? 10.628 -9.407 -16.899 1.00 83.69 92 ARG A O 1
ATOM 744 N N . LEU A 1 93 ? 10.566 -8.335 -18.886 1.00 80.88 93 LEU A N 1
ATOM 745 C CA . LEU A 1 93 ? 9.141 -8.457 -19.141 1.00 80.88 93 LEU A CA 1
ATOM 746 C C . LEU A 1 93 ? 8.941 -9.533 -20.211 1.00 80.88 93 LEU A C 1
ATOM 748 O O . LEU A 1 93 ? 9.597 -9.486 -21.253 1.00 80.88 93 LEU A O 1
ATOM 752 N N . SER A 1 94 ? 8.088 -10.518 -19.956 1.00 75.69 94 SER A N 1
ATOM 753 C CA . SER A 1 94 ? 7.779 -11.575 -20.921 1.00 75.69 94 S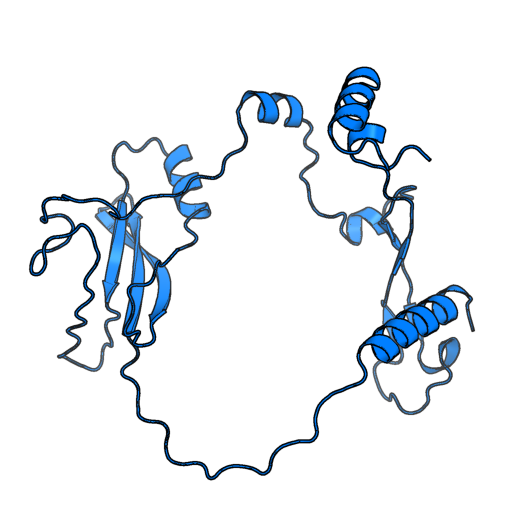ER A CA 1
ATOM 754 C C . SER A 1 94 ? 6.292 -11.863 -20.981 1.00 75.69 94 SER A C 1
ATOM 756 O O . SER A 1 94 ? 5.570 -11.692 -20.005 1.00 75.69 94 SER A O 1
ATOM 758 N N . ALA A 1 95 ? 5.845 -12.330 -22.140 1.00 74.88 95 ALA A N 1
ATOM 759 C CA . ALA A 1 95 ? 4.542 -12.949 -22.272 1.00 74.88 95 ALA A CA 1
ATOM 760 C C . ALA A 1 95 ? 4.443 -14.193 -21.396 1.00 74.88 95 ALA A C 1
ATOM 762 O O . ALA A 1 95 ? 5.423 -14.929 -21.256 1.00 74.88 95 ALA A O 1
ATOM 763 N N . HIS A 1 96 ? 3.255 -14.445 -20.864 1.00 74.44 96 HIS A N 1
ATOM 764 C CA . HIS A 1 96 ? 2.956 -15.713 -20.231 1.00 74.44 96 HIS A CA 1
ATOM 765 C C . HIS A 1 96 ? 3.058 -16.854 -21.238 1.00 74.44 96 HIS A C 1
ATOM 767 O O . HIS A 1 96 ? 2.524 -16.782 -22.348 1.00 74.44 96 HIS A O 1
ATOM 773 N N . CYS A 1 97 ? 3.737 -17.916 -20.827 1.00 69.06 97 CYS A N 1
ATOM 774 C CA . CYS A 1 97 ? 3.851 -19.138 -21.598 1.00 69.06 97 CYS A CA 1
ATOM 775 C C . CYS A 1 97 ? 2.954 -20.200 -20.958 1.00 69.06 97 CYS A C 1
ATOM 777 O O . CYS A 1 97 ? 3.276 -20.712 -19.888 1.00 69.06 97 CYS A O 1
ATOM 779 N N . SER A 1 98 ? 1.841 -20.535 -21.611 1.00 66.62 98 SER A N 1
ATOM 780 C CA . SER A 1 98 ? 1.084 -21.740 -21.267 1.00 66.62 98 SER A CA 1
ATOM 781 C C . SER A 1 98 ? 1.802 -22.968 -21.829 1.00 66.62 98 SER A C 1
ATOM 783 O O . SER A 1 98 ? 2.134 -23.002 -23.016 1.00 66.62 98 SER A O 1
ATOM 785 N N . CYS A 1 99 ? 2.034 -23.971 -20.981 1.00 65.94 99 CYS A N 1
ATOM 786 C CA . CYS A 1 99 ? 2.731 -25.212 -21.334 1.00 65.94 99 CYS A CA 1
ATOM 787 C C . CYS A 1 99 ? 1.999 -26.046 -22.402 1.00 65.94 99 CYS A C 1
ATOM 789 O O . CYS A 1 99 ? 2.634 -26.865 -23.066 1.00 65.94 99 CYS A O 1
ATOM 791 N N . ASP A 1 100 ? 0.6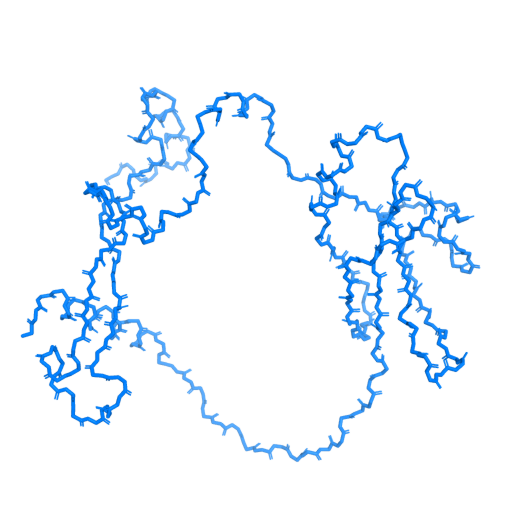96 -25.818 -22.593 1.00 67.88 100 ASP A N 1
ATOM 792 C CA . ASP A 1 100 ? -0.172 -26.661 -23.425 1.00 67.88 100 ASP A CA 1
ATOM 793 C C . ASP A 1 100 ? -0.352 -26.147 -24.864 1.00 67.88 100 ASP A C 1
ATOM 795 O O . ASP A 1 100 ? -0.879 -26.854 -25.723 1.00 67.88 100 ASP A O 1
ATOM 799 N N . SER A 1 101 ? 0.104 -24.930 -25.172 1.00 59.28 101 SER A N 1
ATOM 800 C CA . SER A 1 101 ? -0.114 -24.292 -26.475 1.00 59.28 101 SER A CA 1
ATOM 801 C C . SER A 1 101 ? 1.203 -23.859 -27.120 1.00 59.28 101 SER A C 1
ATOM 803 O O . SER A 1 101 ? 1.934 -23.039 -26.564 1.00 59.28 101 SER A O 1
ATOM 805 N N . LYS A 1 102 ? 1.481 -24.364 -28.330 1.00 57.69 102 LYS A N 1
ATOM 806 C CA . LYS A 1 102 ? 2.694 -24.029 -29.102 1.00 57.69 102 LYS A CA 1
ATOM 807 C C . LYS A 1 102 ? 2.684 -22.620 -29.715 1.00 57.69 102 LYS A C 1
ATOM 809 O O . LYS A 1 102 ? 3.752 -22.131 -30.065 1.00 57.69 102 LYS A O 1
ATOM 814 N N . ASP A 1 103 ? 1.527 -21.957 -29.758 1.00 57.62 103 ASP A N 1
ATOM 815 C CA . ASP A 1 103 ? 1.347 -20.624 -30.349 1.00 57.62 103 ASP A CA 1
ATOM 816 C C . ASP A 1 103 ? 0.972 -19.566 -29.300 1.00 57.62 103 ASP A C 1
ATOM 818 O O . ASP A 1 103 ? -0.138 -19.035 -29.266 1.00 57.62 103 ASP A O 1
ATOM 822 N N . ASN A 1 104 ? 1.931 -19.220 -28.441 1.00 54.31 104 ASN A N 1
ATOM 823 C CA . ASN A 1 104 ? 1.815 -18.084 -27.521 1.00 54.31 104 ASN A CA 1
ATOM 824 C C . ASN A 1 104 ? 2.599 -16.870 -28.031 1.00 54.31 104 ASN A C 1
ATOM 826 O O . ASN A 1 104 ? 3.485 -16.343 -27.359 1.00 54.31 104 ASN A O 1
ATOM 830 N N . THR A 1 105 ? 2.282 -16.403 -29.241 1.00 55.38 105 THR A N 1
ATOM 831 C CA . THR A 1 105 ? 2.782 -15.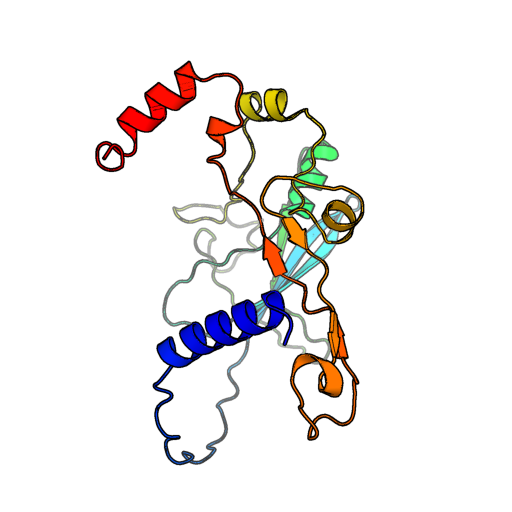112 -29.727 1.00 55.38 105 THR A CA 1
ATOM 832 C C . THR A 1 105 ? 1.928 -13.990 -29.143 1.00 55.38 105 THR A C 1
ATOM 834 O O . THR A 1 105 ? 0.920 -13.581 -29.719 1.00 55.38 105 THR A O 1
ATOM 837 N N . LEU A 1 106 ? 2.318 -13.500 -27.970 1.00 59.03 106 LEU A N 1
ATOM 838 C CA . LEU A 1 106 ? 1.814 -12.240 -27.440 1.00 59.03 106 LEU A CA 1
ATOM 839 C C . LEU A 1 106 ? 2.591 -11.091 -28.095 1.00 59.03 106 LEU A C 1
ATOM 841 O O . LEU A 1 106 ? 3.790 -10.938 -27.857 1.00 59.03 106 LEU A O 1
ATOM 845 N N . GLN A 1 107 ? 1.911 -10.277 -28.897 1.00 59.28 107 GLN A N 1
ATOM 846 C CA . GLN A 1 107 ? 2.451 -8.997 -29.346 1.00 59.28 107 GLN A CA 1
ATOM 847 C C . GLN A 1 107 ? 2.111 -7.936 -28.296 1.00 59.28 107 GLN A C 1
ATOM 849 O O . GLN A 1 107 ? 0.966 -7.507 -28.197 1.00 59.28 107 GLN A O 1
ATOM 854 N N . VAL A 1 108 ? 3.100 -7.551 -27.487 1.00 64.75 108 VAL A N 1
ATOM 855 C CA . VAL A 1 108 ? 3.031 -6.331 -26.670 1.00 64.75 108 VAL A CA 1
ATOM 856 C C . VAL A 1 108 ? 3.862 -5.278 -27.377 1.00 64.75 108 VAL A C 1
ATOM 858 O O . VAL A 1 108 ? 5.060 -5.491 -27.577 1.00 64.75 108 VAL A O 1
ATOM 861 N N . ASP A 1 109 ? 3.241 -4.160 -27.734 1.00 66.62 109 ASP A N 1
ATOM 862 C CA . ASP A 1 109 ? 3.978 -2.973 -28.145 1.00 66.62 109 ASP A CA 1
ATOM 863 C C . ASP A 1 109 ? 4.237 -2.093 -26.919 1.00 66.62 109 ASP A C 1
ATOM 865 O O . ASP A 1 109 ? 3.341 -1.844 -26.110 1.00 66.62 109 ASP A O 1
ATOM 869 N N . ILE A 1 110 ? 5.487 -1.676 -26.741 1.00 71.19 110 ILE A N 1
ATOM 870 C CA . ILE A 1 110 ? 5.907 -0.850 -25.612 1.00 71.19 110 ILE A CA 1
ATOM 871 C C . ILE A 1 110 ? 6.503 0.422 -26.188 1.00 71.19 110 ILE A C 1
ATOM 873 O O . ILE A 1 110 ? 7.548 0.395 -26.843 1.00 71.19 110 ILE A O 1
ATOM 877 N N . ASN A 1 111 ? 5.866 1.547 -25.871 1.00 68.00 111 ASN A N 1
ATOM 878 C CA . ASN A 1 111 ? 6.344 2.864 -26.267 1.00 68.00 111 ASN A CA 1
ATOM 879 C C . ASN A 1 111 ? 7.824 3.066 -25.883 1.00 68.00 111 ASN A C 1
ATOM 881 O O . ASN A 1 111 ? 8.253 2.763 -24.767 1.00 68.00 111 ASN A O 1
ATOM 885 N N . GLY A 1 112 ? 8.607 3.597 -26.825 1.00 63.25 112 GLY A N 1
ATOM 886 C CA . GLY A 1 112 ? 10.044 3.841 -26.659 1.00 63.25 112 GLY A CA 1
ATOM 887 C C . GLY A 1 112 ? 10.964 2.696 -27.106 1.00 63.25 112 GLY A C 1
ATOM 888 O O . GLY A 1 112 ? 12.183 2.877 -27.078 1.00 63.25 112 GLY A O 1
ATOM 889 N N . PHE A 1 113 ? 10.417 1.558 -27.556 1.00 65.31 113 PHE A N 1
ATOM 890 C CA . PHE A 1 113 ? 11.166 0.519 -28.271 1.00 65.31 113 PHE A CA 1
ATOM 891 C C . PHE A 1 113 ? 10.739 0.439 -29.739 1.00 65.31 113 PHE A C 1
ATOM 893 O O . PHE A 1 113 ? 9.605 0.741 -30.093 1.00 65.31 113 PHE A O 1
ATOM 900 N N . THR A 1 114 ? 11.662 0.029 -30.611 1.00 60.62 114 THR A N 1
ATOM 901 C CA . THR A 1 114 ? 11.337 -0.232 -32.019 1.00 60.62 114 THR A CA 1
ATOM 902 C C . THR A 1 114 ? 10.584 -1.555 -32.144 1.00 60.62 114 THR A C 1
ATOM 904 O O . THR A 1 114 ? 11.041 -2.590 -31.651 1.00 60.62 114 THR A O 1
ATOM 907 N N . THR A 1 115 ? 9.430 -1.525 -32.813 1.00 61.75 115 THR A N 1
ATOM 908 C CA . THR A 1 115 ? 8.613 -2.711 -33.084 1.00 61.75 115 THR A CA 1
ATOM 909 C C . THR A 1 115 ? 9.418 -3.755 -33.869 1.00 61.75 115 THR A C 1
ATOM 911 O O . THR A 1 115 ? 10.152 -3.440 -34.805 1.00 61.75 115 THR A O 1
ATOM 914 N N . GLY A 1 116 ? 9.321 -5.027 -33.463 1.00 58.94 116 GLY A N 1
ATOM 915 C CA . GLY A 1 116 ? 9.971 -6.151 -34.154 1.00 58.94 116 GLY A CA 1
ATOM 916 C C . GLY A 1 116 ? 11.396 -6.504 -33.703 1.00 58.94 116 GLY A C 1
ATOM 917 O O . GLY A 1 116 ? 11.994 -7.416 -34.275 1.00 58.94 116 GLY A O 1
ATOM 918 N N . ARG A 1 117 ? 11.952 -5.852 -32.670 1.00 60.91 117 ARG A N 1
ATOM 919 C CA . ARG A 1 117 ? 13.219 -6.261 -32.030 1.00 60.91 117 ARG A CA 1
ATOM 920 C C . ARG A 1 117 ? 13.039 -6.500 -30.533 1.00 60.91 117 ARG A C 1
ATOM 922 O O . ARG A 1 117 ? 12.215 -5.867 -29.882 1.00 60.91 117 ARG A O 1
ATOM 929 N N . ARG A 1 118 ? 13.830 -7.424 -29.974 1.00 63.12 118 ARG A N 1
ATOM 930 C CA . ARG A 1 118 ? 13.907 -7.649 -28.521 1.00 63.12 118 ARG A CA 1
ATOM 931 C C . ARG A 1 118 ? 14.324 -6.334 -27.848 1.00 63.12 118 ARG A C 1
ATOM 933 O O . ARG A 1 118 ? 15.256 -5.692 -28.323 1.00 63.12 118 ARG A O 1
ATOM 940 N N . GLY A 1 119 ? 13.643 -5.931 -26.773 1.00 63.66 119 GLY A N 1
ATOM 941 C CA . GLY A 1 119 ? 13.833 -4.612 -26.146 1.00 63.66 119 GLY A CA 1
ATOM 942 C C . GLY A 1 119 ? 15.257 -4.317 -25.648 1.00 63.66 119 GLY A C 1
ATOM 943 O O . GLY A 1 119 ? 15.628 -3.158 -25.529 1.00 63.66 119 GLY A O 1
ATOM 944 N N . ASP A 1 120 ? 16.083 -5.339 -25.415 1.00 61.62 120 ASP A N 1
ATOM 945 C CA . ASP A 1 120 ? 17.511 -5.206 -25.074 1.00 61.62 120 ASP A CA 1
ATOM 946 C C . ASP A 1 120 ? 18.439 -5.028 -26.292 1.00 61.62 120 ASP A C 1
ATOM 948 O O . ASP A 1 120 ? 19.595 -4.649 -26.131 1.00 61.62 120 ASP A O 1
ATOM 952 N N . LEU A 1 121 ? 17.939 -5.286 -27.502 1.00 62.44 121 LEU A N 1
ATOM 953 C CA . LEU A 1 121 ? 18.618 -5.074 -28.787 1.00 62.44 121 LEU A CA 1
ATOM 954 C C . LEU A 1 121 ? 18.030 -3.886 -29.566 1.00 62.44 121 LEU A C 1
ATOM 956 O O . LEU A 1 121 ? 18.526 -3.528 -30.637 1.00 62.44 121 LEU A O 1
ATOM 960 N N . ALA A 1 122 ? 16.938 -3.313 -29.064 1.00 63.44 122 ALA A N 1
ATOM 961 C CA . ALA A 1 122 ? 16.267 -2.170 -29.652 1.00 63.44 122 ALA A CA 1
ATOM 962 C C . ALA A 1 122 ? 16.939 -0.875 -29.190 1.00 63.44 122 ALA A C 1
ATOM 964 O O . ALA A 1 122 ? 17.234 -0.685 -28.010 1.00 63.44 122 ALA A O 1
ATOM 965 N N . THR A 1 123 ? 17.156 0.050 -30.123 1.00 59.56 123 THR A N 1
ATOM 966 C CA . THR A 1 123 ? 17.660 1.373 -29.772 1.00 59.56 123 THR A CA 1
ATOM 967 C C . THR A 1 123 ? 16.568 2.134 -29.028 1.00 59.56 123 THR A C 1
ATOM 969 O O . THR A 1 123 ? 15.507 2.402 -29.591 1.00 59.56 123 THR A O 1
ATOM 972 N N . ILE A 1 124 ? 16.810 2.440 -27.752 1.00 62.09 124 ILE A N 1
ATOM 973 C CA . ILE A 1 124 ? 15.859 3.164 -26.904 1.00 62.09 124 ILE A CA 1
ATOM 974 C C . ILE A 1 124 ? 15.875 4.632 -27.333 1.00 62.09 124 ILE A C 1
ATOM 976 O O . ILE A 1 124 ? 16.732 5.418 -26.924 1.00 62.09 124 ILE A O 1
ATOM 980 N N . HIS A 1 125 ? 14.933 5.002 -28.191 1.00 58.47 125 HIS A N 1
ATOM 981 C CA . HIS A 1 125 ? 14.775 6.356 -28.700 1.00 58.47 125 HIS A CA 1
ATOM 982 C C . HIS A 1 125 ? 13.326 6.801 -28.497 1.00 58.47 125 HIS A C 1
ATOM 984 O O . HIS A 1 125 ? 12.399 6.081 -28.852 1.00 58.47 125 HIS A O 1
ATOM 990 N N . GLY A 1 126 ? 13.138 7.988 -27.914 1.00 63.03 126 GLY A N 1
ATOM 991 C CA . GLY A 1 126 ? 11.819 8.595 -27.726 1.00 63.03 126 GLY A CA 1
ATOM 992 C C . GLY A 1 126 ? 11.521 9.071 -26.302 1.00 63.03 126 GLY A C 1
ATOM 993 O O . GLY A 1 126 ? 12.176 8.695 -25.322 1.00 63.03 126 GLY A O 1
ATOM 994 N N . MET A 1 127 ? 10.513 9.939 -26.210 1.00 67.19 127 MET A N 1
ATOM 995 C CA . MET A 1 127 ? 9.815 10.268 -24.966 1.00 67.19 127 MET A CA 1
ATOM 996 C C . MET A 1 127 ? 9.022 9.039 -24.483 1.00 67.19 127 MET A C 1
ATOM 998 O O . MET A 1 127 ? 8.710 8.159 -25.279 1.00 67.19 127 MET A O 1
ATOM 1002 N N . ASN A 1 128 ? 8.692 8.968 -23.190 1.00 75.62 128 ASN A N 1
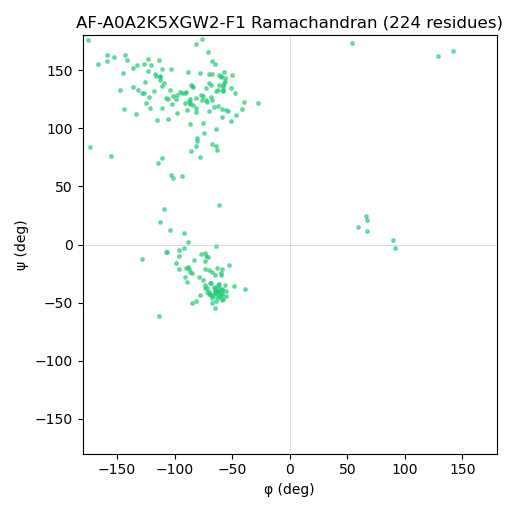ATOM 1003 C CA . ASN A 1 128 ? 7.852 7.907 -22.602 1.00 75.62 128 ASN A CA 1
ATOM 1004 C C . ASN A 1 128 ? 8.442 6.478 -22.601 1.00 75.62 128 ASN A C 1
ATOM 1006 O O . ASN A 1 128 ? 7.696 5.506 -22.522 1.00 75.62 128 ASN A O 1
ATOM 1010 N N . ARG A 1 129 ? 9.773 6.332 -22.633 1.00 80.69 129 ARG A N 1
ATOM 1011 C CA . ARG A 1 129 ? 10.443 5.036 -22.396 1.00 80.69 129 ARG A CA 1
ATOM 1012 C C . ARG A 1 129 ? 10.217 4.529 -20.960 1.00 80.69 129 ARG A C 1
ATOM 1014 O O . ARG A 1 129 ? 10.040 5.362 -20.067 1.00 80.69 129 ARG A O 1
ATOM 1021 N N . PRO A 1 130 ? 10.304 3.211 -20.691 1.00 85.19 130 PRO A N 1
ATOM 1022 C CA . PRO A 1 130 ? 10.194 2.691 -19.332 1.00 85.19 130 PRO A CA 1
ATOM 1023 C C . PRO A 1 130 ? 11.233 3.307 -18.397 1.00 85.19 130 PRO A C 1
ATOM 1025 O O . PRO A 1 130 ? 12.403 3.465 -18.753 1.00 85.19 130 PRO A O 1
ATOM 1028 N N . PHE A 1 131 ? 10.805 3.623 -17.182 1.00 86.81 131 PHE A N 1
ATOM 1029 C CA . PHE A 1 131 ? 11.652 4.205 -16.152 1.00 86.81 131 PHE A CA 1
ATOM 1030 C C . PHE A 1 131 ? 11.307 3.620 -14.787 1.00 86.81 131 PHE A C 1
ATOM 1032 O O . PHE A 1 131 ? 10.218 3.091 -14.566 1.00 86.81 131 PHE A O 1
ATOM 1039 N N . LEU A 1 132 ? 12.256 3.730 -13.863 1.00 90.06 132 LEU A N 1
ATOM 1040 C CA . LEU A 1 132 ? 12.066 3.332 -12.481 1.00 90.06 132 LEU A CA 1
ATOM 1041 C C . LEU A 1 132 ? 11.734 4.571 -11.648 1.00 90.06 132 LEU A C 1
ATOM 1043 O O . LEU A 1 132 ? 12.574 5.455 -11.485 1.00 90.06 132 LEU A O 1
ATOM 1047 N N . LEU A 1 133 ? 10.511 4.639 -11.125 1.00 92.31 133 LEU A N 1
ATOM 1048 C CA . LEU A 1 133 ? 10.111 5.705 -10.212 1.00 92.31 133 LEU A CA 1
ATOM 1049 C C . LEU A 1 133 ? 10.588 5.375 -8.794 1.00 92.31 133 LEU A C 1
ATOM 1051 O O . LEU A 1 133 ? 10.165 4.380 -8.208 1.00 92.31 133 LEU A O 1
ATOM 1055 N N . LEU A 1 134 ? 11.460 6.217 -8.239 1.00 89.88 134 LEU A N 1
ATOM 1056 C CA . LEU A 1 134 ? 12.015 6.040 -6.899 1.00 89.88 134 LEU A CA 1
ATOM 1057 C C . LEU A 1 134 ? 11.422 7.060 -5.929 1.00 89.88 134 LEU A C 1
ATOM 1059 O O . LEU A 1 134 ? 11.520 8.266 -6.140 1.00 89.88 134 LEU A O 1
ATOM 1063 N N . MET A 1 135 ? 10.865 6.563 -4.827 1.00 88.12 135 MET A N 1
ATOM 1064 C CA . MET A 1 135 ? 10.435 7.379 -3.694 1.00 88.12 135 MET A CA 1
ATOM 1065 C C . MET A 1 135 ? 11.291 7.018 -2.484 1.00 88.12 135 MET A C 1
ATOM 1067 O O . MET A 1 135 ? 11.152 5.939 -1.908 1.00 88.12 135 MET A O 1
ATOM 1071 N N . ALA A 1 136 ? 12.202 7.914 -2.113 1.00 84.62 136 ALA A N 1
ATOM 1072 C CA . ALA A 1 136 ? 13.123 7.722 -1.000 1.00 84.62 136 ALA A CA 1
ATOM 1073 C C . ALA A 1 136 ? 13.051 8.896 -0.021 1.00 84.62 136 ALA A C 1
ATOM 1075 O O . ALA A 1 136 ? 12.675 10.014 -0.372 1.00 84.62 136 ALA A O 1
ATOM 1076 N N . THR A 1 137 ? 13.420 8.634 1.232 1.00 79.19 137 THR A N 1
ATOM 1077 C CA . THR A 1 137 ? 13.584 9.701 2.222 1.00 79.19 137 THR A CA 1
ATOM 1078 C C . THR A 1 137 ? 14.957 10.344 2.023 1.00 79.19 137 THR A C 1
ATOM 1080 O O . THR A 1 137 ? 15.942 9.605 2.045 1.00 79.19 137 THR A O 1
ATOM 1083 N N . PRO A 1 138 ? 15.049 11.677 1.849 1.00 83.69 138 PRO A N 1
ATOM 1084 C CA . PRO A 1 138 ? 16.334 12.367 1.741 1.00 83.69 138 PRO A CA 1
ATOM 1085 C C . PRO A 1 138 ? 17.223 12.112 2.963 1.00 83.69 138 PRO A C 1
ATOM 1087 O O . PRO A 1 138 ? 16.709 11.934 4.075 1.00 83.69 138 PRO A O 1
ATOM 1090 N N . LEU A 1 139 ? 18.544 12.101 2.766 1.00 78.38 139 LEU A N 1
ATOM 1091 C CA . LEU A 1 139 ? 19.519 11.765 3.810 1.00 78.38 139 LEU A CA 1
ATOM 1092 C C . LEU A 1 139 ? 19.414 12.701 5.016 1.00 78.38 139 LEU A C 1
ATOM 1094 O O . LEU A 1 139 ? 19.464 12.240 6.155 1.00 78.38 139 LEU A O 1
ATOM 1098 N N . GLU A 1 140 ? 19.172 13.986 4.770 1.00 78.25 140 GLU A N 1
ATOM 1099 C CA . GLU A 1 140 ? 19.024 15.019 5.795 1.00 78.25 140 GLU A CA 1
ATOM 1100 C C . GLU A 1 140 ? 17.871 14.662 6.737 1.00 78.25 140 GLU A C 1
ATOM 1102 O O . GLU A 1 140 ? 17.995 14.712 7.958 1.00 78.25 140 GLU A O 1
ATOM 1107 N N . ARG A 1 141 ? 16.744 14.205 6.179 1.00 68.38 141 ARG A N 1
ATOM 1108 C CA . ARG A 1 141 ? 15.587 13.776 6.971 1.00 68.38 141 ARG A CA 1
ATOM 1109 C C . ARG A 1 141 ? 15.837 12.425 7.641 1.00 68.38 141 ARG A C 1
ATOM 1111 O O . ARG A 1 141 ? 15.406 12.224 8.772 1.00 68.38 141 ARG A O 1
ATOM 1118 N N . ALA A 1 142 ? 16.527 11.505 6.969 1.00 68.56 142 ALA A N 1
ATOM 1119 C CA . ALA A 1 142 ? 16.813 10.173 7.496 1.00 68.56 142 ALA A CA 1
ATOM 1120 C C . ALA A 1 142 ? 17.731 10.207 8.730 1.00 68.56 142 ALA A C 1
ATOM 1122 O O . ALA A 1 142 ? 17.504 9.440 9.661 1.00 68.56 142 ALA A O 1
ATOM 1123 N N . GLN A 1 143 ? 18.718 11.109 8.775 1.00 67.75 143 GLN A N 1
ATOM 1124 C CA . GLN A 1 143 ? 19.611 11.289 9.929 1.00 67.75 143 GLN A CA 1
ATOM 1125 C C . GLN A 1 143 ? 18.852 11.729 11.190 1.00 67.75 143 GLN A C 1
ATOM 1127 O O . GLN A 1 143 ? 19.087 11.197 12.272 1.00 67.75 143 GLN A O 1
ATOM 1132 N N . HIS A 1 144 ? 17.872 12.625 11.047 1.00 62.16 144 HIS A N 1
ATOM 1133 C CA . HIS A 1 144 ? 16.992 13.028 12.152 1.00 62.16 144 HIS A CA 1
ATOM 1134 C C . HIS A 1 144 ? 15.960 11.953 12.540 1.00 62.16 144 HIS A C 1
ATOM 1136 O O . HIS A 1 144 ? 15.453 11.955 13.660 1.00 62.16 144 HIS A O 1
ATOM 1142 N N . LEU A 1 145 ? 15.662 11.014 11.638 1.00 57.75 145 LEU A N 1
ATOM 1143 C CA . LEU A 1 145 ? 14.756 9.884 11.869 1.00 57.75 145 LEU A CA 1
ATOM 1144 C C . LEU A 1 145 ? 15.455 8.646 12.462 1.00 57.75 145 LEU A C 1
ATOM 1146 O O . LEU A 1 145 ? 14.782 7.647 12.683 1.00 57.75 145 LEU A O 1
ATOM 1150 N N . GLN A 1 146 ? 16.762 8.695 12.761 1.00 51.00 146 GLN A N 1
ATOM 1151 C CA . GLN A 1 146 ? 17.528 7.589 13.376 1.00 51.00 146 GLN A CA 1
ATOM 1152 C C . GLN A 1 146 ? 17.064 7.224 14.802 1.00 51.00 146 GLN A C 1
ATOM 1154 O O . GLN A 1 146 ? 17.559 6.271 15.402 1.00 51.00 146 GLN A O 1
ATOM 1159 N N . SER A 1 147 ? 16.071 7.933 15.348 1.00 51.66 147 SER A N 1
ATOM 1160 C CA . SER A 1 147 ? 15.228 7.368 16.398 1.00 51.66 147 SER A CA 1
ATOM 1161 C C . SER A 1 147 ? 14.565 6.108 15.841 1.00 51.66 147 SER A C 1
ATOM 1163 O O . SER A 1 147 ? 13.683 6.187 14.990 1.00 51.66 147 SER A O 1
ATOM 1165 N N . SER A 1 148 ? 14.990 4.945 16.338 1.00 45.72 148 SER A N 1
ATOM 1166 C CA . SER A 1 148 ? 14.475 3.598 16.038 1.00 45.72 148 SER A CA 1
ATOM 1167 C C . SER A 1 148 ? 12.991 3.402 16.419 1.00 45.72 148 SER A C 1
ATOM 1169 O O . SER A 1 148 ? 12.552 2.335 16.836 1.00 45.72 148 SER A O 1
ATOM 1171 N N . ARG A 1 149 ? 12.152 4.432 16.307 1.00 53.50 149 ARG A N 1
ATOM 1172 C CA . ARG A 1 149 ? 10.703 4.283 16.300 1.00 53.50 149 ARG A CA 1
ATOM 1173 C C . ARG A 1 149 ? 10.289 3.994 14.879 1.00 53.50 149 ARG A C 1
ATOM 1175 O O . ARG A 1 149 ? 9.855 4.854 14.117 1.00 53.50 149 ARG A O 1
ATOM 1182 N N . HIS A 1 150 ? 10.460 2.733 14.532 1.00 46.94 150 HIS A N 1
ATOM 1183 C CA . HIS A 1 150 ? 9.800 2.131 13.400 1.00 46.94 150 HIS A CA 1
ATOM 1184 C C . HIS A 1 150 ? 8.312 2.532 13.449 1.00 46.94 150 HIS A C 1
ATOM 1186 O O . HIS A 1 150 ? 7.600 2.153 14.379 1.00 46.94 150 HIS A O 1
ATOM 1192 N N . ARG A 1 151 ? 7.870 3.368 12.493 1.00 49.22 151 ARG A N 1
ATOM 1193 C CA . ARG A 1 151 ? 6.455 3.717 12.294 1.00 49.22 151 ARG A CA 1
ATOM 1194 C C . ARG A 1 151 ? 5.705 2.444 11.914 1.00 49.22 151 ARG A C 1
ATOM 1196 O O . ARG A 1 151 ? 5.457 2.187 10.742 1.00 49.22 151 ARG A O 1
ATOM 1203 N N . ARG A 1 152 ? 5.352 1.636 12.901 1.00 49.06 152 ARG A N 1
ATOM 1204 C CA . ARG A 1 152 ? 4.132 0.846 12.821 1.00 49.06 152 ARG A CA 1
ATOM 1205 C C . ARG A 1 152 ? 3.043 1.782 13.314 1.00 49.06 152 ARG A C 1
ATOM 1207 O O . ARG A 1 152 ? 3.256 2.502 14.292 1.00 49.06 152 ARG A O 1
ATOM 1214 N N . ALA A 1 153 ? 1.901 1.802 12.633 1.00 55.75 153 ALA A N 1
ATOM 1215 C CA . ALA A 1 153 ? 0.684 2.182 13.334 1.00 55.75 153 ALA A CA 1
ATOM 1216 C C . ALA A 1 153 ? 0.668 1.368 14.637 1.00 55.75 153 ALA A C 1
ATOM 1218 O O . ALA A 1 153 ? 0.992 0.177 14.598 1.00 55.75 153 ALA A O 1
ATOM 1219 N N . LEU A 1 154 ? 0.443 2.031 15.773 1.00 64.31 154 LEU A N 1
ATOM 1220 C CA . LEU A 1 154 ? 0.498 1.372 17.074 1.00 64.31 154 LEU A CA 1
ATOM 1221 C C . LEU A 1 154 ? -0.467 0.186 17.031 1.00 64.31 154 LEU A C 1
ATOM 1223 O O . LEU A 1 154 ? -1.661 0.365 16.794 1.00 64.31 154 LEU A O 1
ATOM 1227 N N . ASP A 1 155 ? 0.075 -1.021 17.156 1.00 70.88 155 ASP A N 1
ATOM 1228 C CA . ASP A 1 155 ? -0.714 -2.240 17.088 1.00 70.88 155 ASP A CA 1
ATOM 1229 C C . ASP A 1 155 ? -1.385 -2.504 18.441 1.00 70.88 155 ASP A C 1
ATOM 1231 O O . ASP A 1 155 ? -1.135 -1.830 19.449 1.00 70.88 155 ASP A O 1
ATOM 1235 N N . THR A 1 156 ? -2.263 -3.504 18.475 1.00 80.38 156 THR A N 1
ATOM 1236 C CA . THR A 1 156 ? -2.915 -3.933 19.716 1.00 80.38 156 THR A CA 1
ATOM 1237 C C . THR A 1 156 ? -1.890 -4.312 20.782 1.00 80.38 156 THR A C 1
ATOM 1239 O O . THR A 1 156 ? -2.098 -4.014 21.951 1.00 80.38 156 THR A O 1
ATOM 1242 N N . ASN A 1 157 ? -0.753 -4.897 20.396 1.00 78.44 157 ASN A N 1
ATOM 1243 C CA . ASN A 1 157 ? 0.301 -5.282 21.334 1.00 78.44 157 ASN A CA 1
ATOM 1244 C C . ASN A 1 157 ? 0.882 -4.060 22.058 1.00 78.44 157 ASN A C 1
ATOM 1246 O O . ASN A 1 157 ? 1.015 -4.062 23.283 1.00 78.44 157 ASN A O 1
ATOM 1250 N N . TYR A 1 158 ? 1.179 -2.988 21.323 1.00 80.25 158 TYR A N 1
ATOM 1251 C CA . TYR A 1 158 ? 1.663 -1.747 21.913 1.00 80.25 158 TYR A CA 1
ATOM 1252 C C . TYR A 1 158 ? 0.604 -1.092 22.805 1.00 80.25 158 TYR A C 1
ATOM 1254 O O . TYR A 1 158 ? 0.854 -0.852 23.987 1.00 80.25 158 TYR A O 1
ATOM 1262 N N . CYS A 1 159 ? -0.593 -0.839 22.271 1.00 83.56 159 CYS A N 1
ATOM 1263 C CA . CYS A 1 159 ? -1.624 -0.102 23.002 1.00 83.56 159 CYS A CA 1
ATOM 1264 C C . CYS A 1 159 ? -2.181 -0.864 24.217 1.00 83.56 159 CYS A C 1
ATOM 1266 O O . CYS A 1 159 ? -2.711 -0.236 25.130 1.00 83.56 159 CYS A O 1
ATOM 1268 N N . PHE A 1 160 ? -2.094 -2.199 24.242 1.00 86.69 160 PHE A N 1
ATOM 1269 C CA . PHE A 1 160 ? -2.577 -3.010 25.366 1.00 86.69 160 PHE A CA 1
ATOM 1270 C C . PHE A 1 160 ? -1.507 -3.241 26.440 1.00 86.69 160 PHE A C 1
ATOM 1272 O O . PHE A 1 160 ? -1.852 -3.544 27.578 1.00 86.69 160 PHE A O 1
ATOM 1279 N N . SER A 1 161 ? -0.224 -3.086 26.099 1.00 83.06 161 SER A N 1
ATOM 1280 C CA . SER A 1 161 ? 0.886 -3.214 27.055 1.00 83.06 161 SER A CA 1
ATOM 1281 C C . SER A 1 161 ? 1.209 -1.912 27.798 1.00 83.06 161 SER A C 1
ATOM 1283 O O . SER A 1 161 ? 1.774 -1.958 28.889 1.00 83.06 161 SER A O 1
ATOM 1285 N N . SER A 1 162 ? 0.851 -0.756 27.231 1.00 76.38 162 SER A N 1
ATOM 1286 C CA . SER A 1 162 ? 1.185 0.570 27.758 1.00 76.38 162 SER A CA 1
ATOM 1287 C C . SER A 1 162 ? -0.063 1.432 27.932 1.00 76.38 162 SER A C 1
ATOM 1289 O O . SER A 1 162 ? -0.939 1.476 27.068 1.00 76.38 162 SER A O 1
ATOM 1291 N N . THR A 1 163 ? -0.126 2.197 29.022 1.00 79.81 163 THR A N 1
ATOM 1292 C CA . THR A 1 163 ? -1.150 3.231 29.206 1.00 79.81 163 THR A CA 1
ATOM 1293 C C . THR A 1 163 ? -0.798 4.480 28.394 1.00 79.81 163 THR A C 1
ATOM 1295 O O . THR A 1 163 ? -0.337 5.485 28.939 1.00 79.81 163 THR A O 1
ATOM 1298 N N . GLU A 1 164 ? -1.001 4.416 27.077 1.00 80.19 164 GLU A N 1
ATOM 1299 C CA . GLU A 1 164 ? -0.793 5.557 26.178 1.00 80.19 164 GLU A CA 1
ATOM 1300 C C . GLU A 1 164 ? -1.840 6.647 26.449 1.00 80.19 164 GLU A C 1
ATOM 1302 O O . GLU A 1 164 ? -3.017 6.331 26.633 1.00 80.19 164 GLU A O 1
ATOM 1307 N N . LYS A 1 165 ? -1.436 7.924 26.484 1.00 81.19 165 LYS A N 1
ATOM 1308 C CA . LYS A 1 165 ? -2.365 9.054 26.683 1.00 81.19 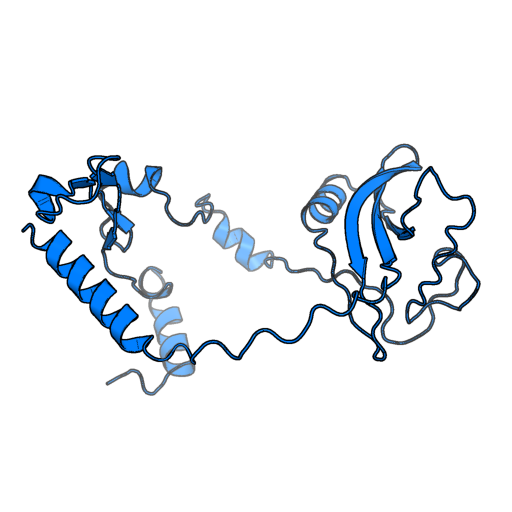165 LYS A CA 1
ATOM 1309 C C . LYS A 1 165 ? -2.897 9.607 25.366 1.00 81.19 165 LYS A C 1
ATOM 1311 O O . LYS A 1 165 ? -4.000 10.142 25.357 1.00 81.19 165 LYS A O 1
ATOM 1316 N N . ASN A 1 166 ? -2.133 9.476 24.283 1.00 79.31 166 ASN A N 1
ATOM 1317 C CA . ASN A 1 166 ? -2.549 9.876 22.941 1.00 79.31 166 ASN A CA 1
ATOM 1318 C C . ASN A 1 166 ? -3.527 8.859 22.325 1.00 79.31 166 ASN A C 1
ATOM 1320 O O . ASN A 1 166 ? -3.844 7.832 22.933 1.00 79.31 166 ASN A O 1
ATOM 1324 N N . CYS A 1 167 ? -4.027 9.150 21.121 1.00 81.56 167 CYS A N 1
ATOM 1325 C CA . CYS A 1 167 ? -4.904 8.245 20.380 1.00 81.56 167 CYS A CA 1
ATOM 1326 C C . CYS A 1 167 ? -4.281 6.847 20.222 1.00 81.56 167 CYS A C 1
ATOM 1328 O O . CYS A 1 167 ? -3.269 6.673 19.543 1.00 81.56 167 CYS A O 1
ATOM 1330 N N . CYS A 1 168 ? -4.921 5.848 20.834 1.00 84.00 168 CYS A N 1
ATOM 1331 C CA . CYS A 1 168 ? -4.543 4.434 20.778 1.00 84.00 168 CYS A CA 1
ATOM 1332 C C . CYS A 1 168 ? -5.803 3.559 20.734 1.00 84.00 168 CYS A C 1
ATOM 1334 O O . CYS A 1 168 ? -6.898 4.007 21.093 1.00 84.00 168 CYS A O 1
ATOM 1336 N N . VAL A 1 169 ? -5.647 2.293 20.343 1.00 88.44 169 VAL A N 1
ATOM 1337 C CA . VAL A 1 169 ? -6.717 1.294 20.462 1.00 88.44 169 VAL A CA 1
ATOM 1338 C C . VAL A 1 169 ? -6.915 0.888 21.928 1.00 88.44 169 VAL A C 1
ATOM 1340 O O . VAL A 1 169 ? -5.956 0.644 22.657 1.00 88.44 169 VAL A O 1
ATOM 1343 N N . ARG A 1 170 ? -8.168 0.819 22.377 1.00 90.25 170 ARG A N 1
ATOM 1344 C CA . ARG A 1 170 ? -8.582 0.402 23.721 1.00 90.25 170 ARG A CA 1
ATOM 1345 C C . ARG A 1 170 ? -9.338 -0.913 23.650 1.00 90.25 170 ARG A C 1
ATOM 1347 O O . ARG A 1 170 ? -10.111 -1.136 22.719 1.00 90.25 170 ARG A O 1
ATOM 1354 N N . GLN A 1 171 ? -9.099 -1.773 24.636 1.00 91.88 171 GLN A N 1
ATOM 1355 C CA . GLN A 1 171 ? -9.756 -3.071 24.717 1.00 91.88 171 GLN A CA 1
ATOM 1356 C C . GLN A 1 171 ? -11.244 -2.900 25.006 1.00 91.88 171 GLN A C 1
ATOM 1358 O O . GLN A 1 171 ? -11.624 -2.249 25.978 1.00 91.88 171 GLN A O 1
ATOM 1363 N N . LEU A 1 172 ? -12.074 -3.523 24.175 1.00 93.62 172 LEU A N 1
ATOM 1364 C CA . LEU A 1 172 ? -13.504 -3.655 24.423 1.00 93.62 172 LEU A CA 1
ATOM 1365 C C . LEU A 1 172 ? -13.973 -5.010 23.917 1.00 93.62 172 LEU A C 1
ATOM 1367 O O . LEU A 1 172 ? -13.910 -5.287 22.719 1.00 93.62 172 LEU A O 1
ATOM 1371 N N . TYR A 1 173 ? -14.446 -5.836 24.841 1.00 95.19 173 TYR A N 1
ATOM 1372 C CA . TYR A 1 173 ? -15.180 -7.050 24.522 1.00 95.19 173 TYR A CA 1
ATOM 1373 C C . TYR A 1 173 ? -16.673 -6.744 24.580 1.00 95.19 173 TYR A C 1
ATOM 1375 O O . TYR A 1 173 ? -17.126 -6.136 25.548 1.00 95.19 173 TYR A O 1
ATOM 1383 N N . ILE A 1 174 ? -17.408 -7.145 23.546 1.00 95.25 174 ILE A N 1
ATOM 1384 C CA . ILE A 1 174 ? -18.860 -7.002 23.476 1.00 95.25 174 ILE A CA 1
ATOM 1385 C C . ILE A 1 174 ? -19.472 -8.391 23.567 1.00 95.25 174 ILE A C 1
ATOM 1387 O O . ILE A 1 174 ? -19.259 -9.226 22.688 1.00 95.25 174 ILE A O 1
ATOM 1391 N N . ASP A 1 175 ? -20.249 -8.623 24.618 1.00 95.75 175 ASP A N 1
ATOM 1392 C CA . ASP A 1 175 ? -21.090 -9.803 24.770 1.00 95.75 175 ASP A CA 1
ATOM 1393 C C . ASP A 1 175 ? -22.485 -9.517 24.199 1.00 95.75 175 ASP A C 1
ATOM 1395 O O . ASP A 1 175 ? -23.192 -8.610 24.648 1.00 95.75 175 ASP A O 1
ATOM 1399 N N . PHE A 1 176 ? -22.918 -10.307 23.214 1.00 94.12 176 PHE A N 1
ATOM 1400 C CA . PHE A 1 176 ? -24.189 -10.065 22.531 1.00 94.12 176 PHE A CA 1
ATOM 1401 C C . PHE A 1 176 ? -25.388 -10.138 23.477 1.00 94.12 176 PHE A C 1
ATOM 1403 O O . PHE A 1 176 ? -26.349 -9.387 23.316 1.00 94.12 176 PHE A O 1
ATOM 1410 N N . ARG A 1 177 ? -25.344 -11.009 24.489 1.00 93.38 177 ARG A N 1
ATOM 1411 C CA . ARG A 1 177 ? -26.446 -11.198 25.436 1.00 93.38 177 ARG A CA 1
ATOM 1412 C C . ARG A 1 177 ? -26.414 -10.131 26.518 1.00 93.38 177 ARG A C 1
ATOM 1414 O O . ARG A 1 177 ? -27.449 -9.531 26.796 1.00 93.38 177 ARG A O 1
ATOM 1421 N N . LYS A 1 178 ? -25.250 -9.907 27.127 1.00 94.25 178 LYS A N 1
ATOM 1422 C CA . LYS A 1 178 ? -25.094 -9.009 28.279 1.00 94.25 178 LYS A CA 1
ATOM 1423 C C . LYS A 1 178 ? -25.078 -7.536 27.873 1.00 94.25 178 LYS A C 1
ATOM 1425 O O . LYS A 1 178 ? -25.728 -6.721 28.527 1.00 94.25 178 LYS A O 1
ATOM 1430 N N . ASP A 1 179 ? -24.358 -7.206 26.806 1.00 91.62 179 ASP A N 1
ATOM 1431 C CA . ASP A 1 179 ? -24.076 -5.821 26.429 1.00 91.62 179 ASP A CA 1
ATOM 1432 C C . ASP A 1 179 ? -24.991 -5.293 25.332 1.00 91.62 179 ASP A C 1
ATOM 1434 O O . ASP A 1 179 ? -25.038 -4.085 25.159 1.00 91.62 179 ASP A O 1
ATOM 1438 N N . LEU A 1 180 ? -25.712 -6.151 24.601 1.00 90.56 180 LEU A N 1
ATOM 1439 C CA . LEU A 1 180 ? -26.646 -5.736 23.540 1.00 90.56 180 LEU A CA 1
ATOM 1440 C C . LEU A 1 180 ? -28.052 -6.340 23.685 1.00 90.56 180 LEU A C 1
ATOM 1442 O O . LEU A 1 180 ? -28.985 -5.900 23.015 1.00 90.56 180 LEU A O 1
ATOM 1446 N N . GLY A 1 181 ? -28.238 -7.344 24.548 1.00 92.06 181 GLY A N 1
ATOM 1447 C CA . GLY A 1 181 ? -29.518 -8.045 24.695 1.00 92.06 181 GLY A CA 1
ATOM 1448 C C . GLY A 1 181 ? -29.924 -8.875 23.470 1.00 92.06 181 GLY A C 1
ATOM 1449 O O . GLY A 1 181 ? -31.065 -9.330 23.378 1.00 92.06 181 GLY A O 1
ATOM 1450 N N . TRP A 1 182 ? -29.015 -9.086 22.519 1.00 93.38 182 TRP A N 1
ATOM 1451 C CA . TRP A 1 182 ? -29.278 -9.796 21.276 1.00 93.38 182 TRP A CA 1
ATOM 1452 C C . TRP A 1 182 ? -29.346 -11.296 21.510 1.00 93.38 182 TRP A C 1
ATOM 1454 O O . TRP A 1 182 ? -28.419 -11.918 22.030 1.00 93.38 182 TRP A O 1
ATOM 1464 N N . LYS A 1 183 ? -30.470 -11.891 21.096 1.00 93.88 183 LYS A N 1
ATOM 1465 C CA . LYS A 1 183 ? -30.729 -13.324 21.261 1.00 93.88 183 LYS A CA 1
ATOM 1466 C C . LYS A 1 183 ? -30.642 -14.149 19.977 1.00 93.88 183 LYS A C 1
ATOM 1468 O O . LYS A 1 183 ? -30.715 -15.373 20.062 1.00 93.88 183 LYS A O 1
ATOM 1473 N N . TRP A 1 184 ? -30.484 -13.488 18.835 1.00 95.12 184 TRP A N 1
ATOM 1474 C CA . TRP A 1 184 ? -30.502 -14.097 17.504 1.00 95.12 184 TRP A CA 1
ATOM 1475 C C . TRP A 1 184 ? -29.120 -14.582 17.037 1.00 95.12 184 TRP A C 1
ATOM 1477 O O . TRP A 1 184 ? -29.041 -15.450 16.177 1.00 95.12 184 TRP A O 1
ATOM 1487 N N . ILE A 1 185 ? -28.029 -14.085 17.633 1.00 91.44 185 ILE A N 1
ATOM 1488 C CA . ILE A 1 185 ? -26.681 -14.601 17.368 1.00 91.44 185 ILE A CA 1
ATOM 1489 C C . ILE A 1 185 ? -26.440 -15.830 18.249 1.00 91.44 185 ILE A C 1
ATOM 1491 O O . ILE A 1 185 ? -26.517 -15.763 19.485 1.00 91.44 185 ILE A O 1
ATOM 1495 N N . HIS A 1 186 ? -26.187 -16.964 17.595 1.00 92.06 186 HIS A N 1
ATOM 1496 C CA . HIS A 1 186 ? -25.949 -18.246 18.253 1.00 92.06 186 HIS A CA 1
ATOM 1497 C C . HIS A 1 186 ? -24.481 -18.410 18.662 1.00 92.06 186 HIS A C 1
ATOM 1499 O O . HIS A 1 186 ? -24.234 -18.690 19.834 1.00 92.06 186 HIS A O 1
ATOM 1505 N N . GLU A 1 187 ? -23.534 -18.173 17.749 1.00 92.50 187 GLU A N 1
ATOM 1506 C CA . GLU A 1 187 ? -22.089 -18.104 18.008 1.00 92.50 187 GLU A CA 1
ATOM 1507 C C . GLU A 1 187 ? -21.436 -17.037 17.105 1.00 92.50 187 GLU A C 1
ATOM 1509 O O . GLU A 1 187 ? -21.896 -16.853 15.975 1.00 92.50 187 GLU A O 1
ATOM 1514 N N . PRO A 1 188 ? -20.373 -16.348 17.564 1.00 95.88 188 PRO A N 1
ATOM 1515 C CA . PRO A 1 188 ? -19.801 -16.421 18.911 1.00 95.88 188 PRO A CA 1
ATOM 1516 C C . PRO A 1 188 ? -20.717 -15.763 19.962 1.00 95.88 188 PRO A C 1
ATOM 1518 O O . PRO A 1 188 ? -21.638 -15.028 19.614 1.00 95.88 188 PRO A O 1
ATOM 1521 N N . LYS A 1 189 ? -20.488 -15.997 21.261 1.00 95.00 189 LYS A N 1
ATOM 1522 C CA . LYS A 1 189 ? -21.217 -15.283 22.341 1.00 95.00 189 LYS A CA 1
ATOM 1523 C C . LYS A 1 189 ? -20.833 -13.805 22.473 1.00 95.00 189 LYS A C 1
ATOM 1525 O O . LYS A 1 189 ? -21.610 -13.006 22.992 1.00 95.00 189 LYS A O 1
ATOM 1530 N N . GLY A 1 190 ? -19.655 -13.446 21.984 1.00 94.62 190 GLY A N 1
ATOM 1531 C CA . GLY A 1 190 ? -19.143 -12.087 21.949 1.00 94.62 190 GLY A CA 1
ATOM 1532 C C . GLY A 1 190 ? -17.814 -12.026 21.207 1.00 94.62 190 GLY A C 1
ATOM 1533 O O . GLY A 1 190 ? -17.293 -13.051 20.764 1.00 94.62 190 GLY A O 1
ATOM 1534 N N . TYR A 1 191 ? -17.277 -10.822 21.042 1.00 95.62 191 TYR A N 1
ATOM 1535 C CA . TYR A 1 191 ? -16.011 -10.604 20.343 1.00 95.62 191 TYR A CA 1
ATOM 1536 C C . TYR A 1 191 ? -15.298 -9.337 20.833 1.00 95.62 191 TYR A C 1
ATOM 1538 O O . TYR A 1 191 ? -15.904 -8.445 21.430 1.00 95.62 191 TYR A O 1
ATOM 1546 N N . HIS A 1 192 ? -13.993 -9.247 20.566 1.00 94.31 192 HIS A N 1
ATOM 1547 C CA . HIS A 1 192 ? -13.201 -8.047 20.835 1.00 94.31 192 HIS A CA 1
ATOM 1548 C C . HIS A 1 192 ? -13.392 -7.016 19.721 1.00 94.31 192 HIS A C 1
ATOM 1550 O O . HIS A 1 192 ? -12.675 -7.036 18.723 1.00 94.31 192 HIS A O 1
ATOM 1556 N N . ALA A 1 193 ? -14.360 -6.118 19.898 1.00 93.50 193 ALA A N 1
ATOM 1557 C CA . ALA A 1 193 ? -14.591 -5.012 18.974 1.00 93.50 193 ALA A CA 1
ATOM 1558 C C . ALA A 1 193 ? -13.465 -3.972 19.044 1.00 93.50 193 ALA A C 1
ATOM 1560 O O . ALA A 1 193 ? -13.007 -3.490 18.010 1.00 93.50 193 ALA A O 1
ATOM 1561 N N . ASN A 1 194 ? -12.988 -3.677 20.261 1.00 92.50 194 ASN A N 1
ATOM 1562 C CA . ASN A 1 194 ? -12.067 -2.575 20.551 1.00 92.50 194 ASN A CA 1
ATOM 1563 C C . ASN A 1 194 ? -12.588 -1.213 20.040 1.00 92.50 194 ASN A C 1
ATOM 1565 O O . ASN A 1 194 ? -13.634 -1.112 19.404 1.00 92.50 194 ASN A O 1
ATOM 1569 N N . PHE A 1 195 ? -11.894 -0.127 20.366 1.00 89.50 195 PHE A N 1
ATOM 1570 C CA . PHE A 1 195 ? -12.205 1.201 19.824 1.00 89.50 195 PHE A CA 1
ATOM 1571 C C . PHE A 1 195 ? -10.996 2.128 19.933 1.00 89.50 195 PHE A C 1
ATOM 1573 O O . PHE A 1 195 ? -10.102 1.893 20.743 1.00 89.50 195 PHE A O 1
ATOM 1580 N N . CYS A 1 196 ? -10.941 3.183 19.124 1.00 87.44 196 CYS A N 1
ATOM 1581 C CA . CYS A 1 196 ? -9.882 4.189 19.208 1.00 87.44 196 CYS A CA 1
ATOM 1582 C C . CYS A 1 196 ? -10.289 5.306 20.173 1.00 87.44 196 CYS A C 1
ATOM 1584 O O . CYS A 1 196 ? -11.387 5.848 20.062 1.00 87.44 196 CYS A O 1
ATOM 1586 N N . LEU A 1 197 ? -9.402 5.665 21.105 1.00 86.69 197 LEU A N 1
ATOM 1587 C CA . LEU A 1 197 ? -9.626 6.777 22.029 1.00 86.69 197 LEU A CA 1
ATOM 1588 C C . LEU A 1 197 ? -8.316 7.483 22.386 1.00 86.69 197 LEU A C 1
ATOM 1590 O O . LEU A 1 197 ? -7.334 6.846 22.786 1.00 86.69 197 LEU A O 1
ATOM 1594 N N . GLY A 1 198 ? -8.350 8.811 22.309 1.00 85.25 198 GLY A N 1
ATOM 1595 C CA . GLY A 1 198 ? -7.299 9.725 22.746 1.00 85.25 198 GLY A CA 1
ATOM 1596 C C . GLY A 1 198 ? -7.143 10.910 21.785 1.00 85.25 198 GLY A C 1
ATOM 1597 O O . GLY A 1 198 ? -7.688 10.882 20.682 1.00 85.25 198 GLY 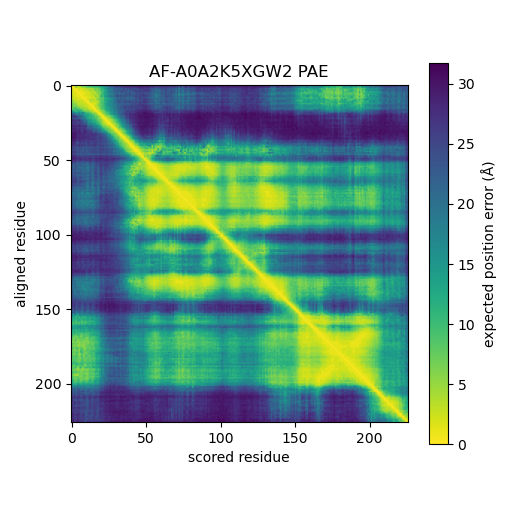A O 1
ATOM 1598 N N . PRO A 1 199 ? -6.415 11.961 22.185 1.00 80.88 199 PRO A N 1
ATOM 1599 C CA . PRO A 1 199 ? -6.147 13.110 21.333 1.00 80.88 199 PRO A CA 1
ATOM 1600 C C . PRO A 1 199 ? -5.176 12.757 20.193 1.00 80.88 199 PRO A C 1
ATOM 1602 O O . PRO A 1 199 ? -4.245 11.966 20.374 1.00 80.88 199 PRO A O 1
ATOM 1605 N N . CYS A 1 200 ? -5.372 13.399 19.038 1.00 79.38 200 CYS A N 1
ATOM 1606 C CA . CYS A 1 200 ? -4.465 13.379 17.885 1.00 79.38 200 CYS A CA 1
ATOM 1607 C C . CYS A 1 200 ? -3.818 14.764 17.717 1.00 79.38 200 CYS A C 1
ATOM 1609 O O . CYS A 1 200 ? -4.230 15.524 16.839 1.00 79.38 200 CYS A O 1
ATOM 1611 N N . PRO A 1 201 ? -2.854 15.138 18.576 1.00 75.75 201 PRO A N 1
ATOM 1612 C CA . PRO A 1 201 ? -2.145 16.402 18.420 1.00 75.75 201 PRO A CA 1
ATOM 1613 C C . PRO A 1 201 ? -1.428 16.440 17.060 1.00 75.75 201 PRO A C 1
ATOM 1615 O O . PRO A 1 201 ? -0.932 15.417 16.578 1.00 75.75 201 PRO A O 1
ATOM 1618 N N . TYR A 1 202 ? -1.363 17.614 16.427 1.00 67.12 202 TYR A N 1
ATOM 1619 C CA . TYR A 1 202 ? -0.619 17.780 15.177 1.00 67.12 202 TYR A CA 1
ATOM 1620 C C . TYR A 1 202 ? 0.837 17.340 15.367 1.00 67.12 202 TYR A C 1
ATOM 1622 O O . TYR A 1 202 ? 1.429 17.604 16.414 1.00 67.12 202 TYR A O 1
ATOM 1630 N N . ILE A 1 203 ? 1.435 16.716 14.345 1.00 61.75 203 ILE A N 1
ATOM 1631 C CA . ILE A 1 203 ? 2.799 16.142 14.389 1.00 61.75 203 ILE A CA 1
ATOM 1632 C C . ILE A 1 203 ? 3.819 17.133 14.967 1.00 61.75 203 ILE A C 1
ATOM 1634 O O . ILE A 1 203 ? 4.723 16.750 15.701 1.00 61.75 203 ILE A O 1
ATOM 1638 N N . TRP A 1 204 ? 3.639 18.415 14.672 1.00 60.06 204 TRP A N 1
ATOM 1639 C CA . TRP A 1 204 ? 4.506 19.491 15.126 1.00 60.06 204 TRP A CA 1
ATOM 1640 C C . TRP A 1 204 ? 4.264 19.916 16.582 1.00 60.06 204 TRP A C 1
ATOM 1642 O O . TRP A 1 204 ? 5.192 20.340 17.249 1.00 60.06 204 TRP A O 1
ATOM 1652 N N . SER A 1 205 ? 3.054 19.763 17.123 1.00 55.16 205 SER A N 1
ATOM 1653 C CA . SER A 1 205 ? 2.775 20.047 18.545 1.00 55.16 205 SER A CA 1
ATOM 1654 C C . SER A 1 205 ? 3.394 19.024 19.510 1.00 55.16 205 SER A C 1
ATOM 1656 O O . SER A 1 205 ? 3.442 19.256 20.714 1.00 55.16 205 SER A O 1
ATOM 1658 N N . LEU A 1 206 ? 3.897 17.909 18.971 1.00 54.50 206 LEU A N 1
ATOM 1659 C CA . LEU A 1 206 ? 4.722 16.927 19.676 1.00 54.50 206 LEU A CA 1
ATOM 1660 C C . LEU A 1 206 ? 6.230 17.155 19.456 1.00 54.50 206 LEU A C 1
ATOM 1662 O O . LEU A 1 206 ? 7.043 16.437 20.039 1.00 54.50 206 LEU A O 1
ATOM 1666 N N . ASP A 1 207 ? 6.605 18.117 18.607 1.00 56.03 207 ASP A N 1
ATOM 1667 C CA . ASP A 1 207 ? 7.990 18.517 18.370 1.00 56.03 207 ASP A CA 1
ATOM 1668 C C . ASP A 1 207 ? 8.405 19.556 19.424 1.00 56.03 207 ASP A C 1
ATOM 1670 O O . ASP A 1 207 ? 7.655 20.476 19.754 1.00 56.03 207 ASP A O 1
ATOM 1674 N N . THR A 1 208 ? 9.616 19.436 19.965 1.00 58.59 208 THR A N 1
ATOM 1675 C CA . THR A 1 208 ? 10.142 20.395 20.948 1.00 58.59 208 THR A CA 1
ATOM 1676 C C . THR A 1 208 ? 10.533 21.730 20.304 1.00 58.59 208 THR A C 1
ATOM 1678 O O . THR A 1 208 ? 10.839 22.691 21.009 1.00 58.59 208 THR A O 1
ATOM 1681 N N . GLN A 1 209 ? 10.506 21.830 18.967 1.00 57.84 209 GLN A N 1
ATOM 1682 C CA . GLN A 1 209 ? 10.901 23.023 18.209 1.00 57.84 209 GLN A CA 1
ATOM 1683 C C . GLN A 1 209 ? 9.733 23.961 17.868 1.00 57.84 209 GLN A C 1
ATOM 1685 O O . GLN A 1 209 ? 9.504 24.289 16.703 1.00 57.84 209 GLN A O 1
ATOM 1690 N N . TYR A 1 210 ? 9.043 24.449 18.904 1.00 55.72 210 TYR A N 1
ATOM 1691 C CA . TYR A 1 210 ? 7.887 25.363 18.859 1.00 55.72 210 TYR A CA 1
ATOM 1692 C C . TYR A 1 210 ? 7.963 26.483 17.793 1.00 55.72 210 TYR A C 1
ATOM 1694 O O . TYR A 1 210 ? 6.977 26.785 17.125 1.00 55.72 210 TYR A O 1
ATOM 1702 N N . SER A 1 211 ? 9.141 27.073 17.567 1.00 55.31 211 SER A N 1
ATOM 1703 C CA . SER A 1 211 ? 9.344 28.176 16.615 1.00 55.31 211 SER A CA 1
ATOM 1704 C C . SER A 1 211 ? 9.208 27.782 15.137 1.00 55.31 211 SER A C 1
ATOM 1706 O O . SER A 1 211 ? 8.708 28.577 14.342 1.00 55.31 211 SER A O 1
ATOM 1708 N N . LYS A 1 212 ? 9.589 26.557 14.750 1.00 59.84 212 LYS A N 1
ATOM 1709 C CA . LYS A 1 212 ? 9.394 26.055 13.373 1.00 59.84 212 LYS A CA 1
ATOM 1710 C C . LYS A 1 212 ? 7.932 25.712 13.102 1.00 59.84 212 LYS A C 1
ATOM 1712 O O . LYS A 1 212 ? 7.434 25.928 12.001 1.00 59.84 212 LYS A O 1
ATOM 1717 N N . VAL A 1 213 ? 7.253 25.216 14.132 1.00 58.78 213 VAL A N 1
ATOM 1718 C CA . VAL A 1 213 ? 5.832 24.858 14.103 1.00 58.78 213 VAL A CA 1
ATOM 1719 C C . VAL A 1 213 ? 4.966 26.088 13.865 1.00 58.78 213 VAL A C 1
ATOM 1721 O O . VAL A 1 213 ? 4.125 26.080 12.971 1.00 58.78 213 VAL A O 1
ATOM 1724 N N . LEU A 1 214 ? 5.221 27.164 14.615 1.00 57.84 214 LEU A N 1
ATOM 1725 C CA . LEU A 1 214 ? 4.465 28.412 14.522 1.00 57.84 214 LEU A CA 1
ATOM 1726 C C . LEU A 1 214 ? 4.619 29.083 13.145 1.00 57.84 214 LEU A C 1
ATOM 1728 O O . LEU A 1 214 ? 3.647 29.566 12.569 1.00 57.84 214 LEU A O 1
ATOM 1732 N N . ALA A 1 215 ? 5.838 29.081 12.595 1.00 58.91 215 ALA A N 1
ATOM 1733 C CA . ALA A 1 215 ? 6.126 29.676 11.291 1.00 58.91 215 ALA A CA 1
ATOM 1734 C C . ALA A 1 215 ? 5.410 28.946 10.141 1.00 58.91 215 ALA A C 1
ATOM 1736 O O . ALA A 1 215 ? 4.868 29.592 9.246 1.00 58.91 215 ALA A O 1
ATOM 1737 N N . LEU A 1 216 ? 5.362 27.609 10.187 1.00 58.91 216 LEU A N 1
ATOM 1738 C CA . LEU A 1 216 ? 4.648 26.799 9.196 1.00 58.91 216 LEU A CA 1
ATOM 1739 C C . LEU A 1 216 ? 3.126 26.908 9.350 1.00 58.91 216 LEU A C 1
ATOM 1741 O O . LEU A 1 216 ? 2.423 26.975 8.345 1.00 58.91 216 LEU A O 1
ATOM 1745 N N . TYR A 1 217 ? 2.621 26.985 10.585 1.00 57.41 217 TYR A N 1
ATOM 1746 C CA . TYR A 1 217 ? 1.196 27.171 10.871 1.00 57.41 217 TYR A CA 1
ATOM 1747 C C . TYR A 1 217 ? 0.654 28.467 10.252 1.00 57.41 217 TYR A C 1
ATOM 1749 O O . TYR A 1 217 ? -0.335 28.443 9.518 1.00 57.41 217 TYR A O 1
ATOM 1757 N N . ASN A 1 218 ? 1.375 29.574 10.448 1.00 57.00 218 ASN A N 1
ATOM 1758 C CA . ASN A 1 218 ? 1.016 30.878 9.887 1.00 57.00 218 ASN A CA 1
ATOM 1759 C C . ASN A 1 218 ? 1.062 30.910 8.350 1.00 57.00 218 ASN A C 1
ATOM 1761 O O . ASN A 1 218 ? 0.364 31.713 7.737 1.00 57.00 218 ASN A O 1
ATOM 1765 N N . GLN A 1 219 ? 1.872 30.054 7.720 1.00 58.59 219 GLN A N 1
ATOM 1766 C CA . GLN A 1 219 ? 2.010 30.007 6.261 1.00 58.59 219 GLN A CA 1
ATOM 1767 C C . GLN A 1 219 ? 1.014 29.064 5.580 1.00 58.59 219 GLN A C 1
ATOM 1769 O O . GLN A 1 219 ? 0.610 29.335 4.453 1.00 58.59 219 GLN A O 1
ATOM 1774 N N . HIS A 1 220 ? 0.618 27.965 6.229 1.00 56.03 220 HIS A N 1
ATOM 1775 C CA . HIS A 1 220 ? -0.198 26.933 5.584 1.00 56.03 220 HIS A CA 1
ATOM 1776 C C . HIS A 1 220 ? -1.703 27.057 5.838 1.00 56.03 220 HIS A C 1
ATOM 1778 O O . HIS A 1 220 ? -2.468 26.486 5.062 1.00 56.03 220 HIS A O 1
ATOM 1784 N N . ASN A 1 221 ? -2.149 27.755 6.895 1.00 49.22 221 ASN A N 1
ATOM 1785 C CA . ASN A 1 221 ? -3.585 27.870 7.179 1.00 49.22 221 ASN A CA 1
ATOM 1786 C C . ASN A 1 221 ? -3.967 29.133 7.992 1.00 49.22 221 ASN A C 1
ATOM 1788 O O . ASN A 1 221 ? -4.269 29.039 9.183 1.00 49.22 221 ASN A O 1
ATOM 1792 N N . PRO A 1 222 ? -4.011 30.328 7.369 1.00 52.31 222 PRO A N 1
ATOM 1793 C CA . PRO A 1 222 ? -4.324 31.580 8.071 1.00 52.31 222 PRO A CA 1
ATOM 1794 C C . PRO A 1 222 ? -5.709 31.601 8.745 1.00 52.31 222 PRO A C 1
ATOM 1796 O O . PRO A 1 222 ? -5.913 32.345 9.699 1.00 52.31 222 PRO A O 1
ATOM 1799 N N . GLY A 1 223 ? -6.661 30.788 8.266 1.00 46.91 223 GLY A N 1
ATOM 1800 C CA . GLY A 1 223 ? -8.056 30.769 8.726 1.00 46.91 223 GLY A CA 1
ATOM 1801 C C . GLY A 1 223 ? -8.384 29.788 9.858 1.00 46.91 223 GLY A C 1
ATOM 1802 O O . GLY A 1 223 ? -9.516 29.782 10.322 1.00 46.91 223 GLY A O 1
ATOM 1803 N N . ALA A 1 224 ? -7.434 28.967 10.317 1.00 48.53 224 ALA A N 1
ATOM 1804 C CA . ALA A 1 224 ? -7.647 28.044 11.444 1.00 48.53 224 ALA A CA 1
ATOM 1805 C C . ALA A 1 224 ? -7.262 28.659 12.806 1.00 48.53 224 ALA A C 1
ATOM 1807 O O . ALA A 1 224 ? -7.179 27.961 13.814 1.00 48.53 224 ALA A O 1
ATOM 1808 N N . SER A 1 225 ? -6.992 29.966 12.831 1.00 44.44 225 SER A N 1
ATOM 1809 C CA . SER A 1 225 ? -6.697 30.742 14.040 1.00 44.44 225 SER A CA 1
ATOM 1810 C C . SER A 1 225 ? -7.922 31.570 14.430 1.00 44.44 225 SER A C 1
ATOM 1812 O O . SER A 1 225 ? -7.874 32.798 14.408 1.00 44.44 225 SER A O 1
ATOM 1814 N N . ALA A 1 226 ? -9.040 30.905 14.705 1.00 36.25 226 ALA A N 1
ATOM 1815 C CA . ALA A 1 226 ? -10.214 31.506 15.328 1.00 36.25 226 ALA A CA 1
ATOM 1816 C C . ALA A 1 226 ? -10.749 30.546 16.390 1.00 36.25 226 ALA A C 1
ATOM 1818 O O . ALA A 1 226 ? -10.850 29.338 16.075 1.00 36.25 226 ALA A O 1
#

Radius of gyration: 27.8 Å; Cα contacts (8 Å, |Δi|>4): 183; chains: 1; bounding box: 61×58×63 Å

Sequence (226 aa):
LPEAVLALYNSTRDRVAGESAEPEPEPEADYYAKEVTRVLMVETHNKYSNNSWRYLSNRLLAPSDSPEWLSFDVTGVVRQWLSRGGEIEGFRLSAHCSCDSKDNTLQVDINGFTTGRRGDLATIHGMNRPFLLLMATPLERAQHLQSSRHRRALDTNYCFSSTEKNCCVRQLYIDFRKDLGWKWIHEPKGYHANFCLGPCPYIWSLDTQYSKVLALYNQHNPGASA

pLDDT: mean 71.14, std 16.01, range [36.25, 95.88]